Protein AF-A0A2K9D9C8-F1 (afdb_monomer_lite)

InterPro domains:
  IPR008807 ROS/MUCR transcriptional regulator [PF05443] (197-251)
  IPR024412 Lsr2 dimerization domain [PF11774] (136-174)
  IPR041920 ROS/MUCR transcriptional regulator superfamily [G3DSA:1.10.10.1550] (193-244)
  IPR042261 Lsr2-like, dimerization domain [G3DSA:3.30.60.230] (128-175)

pLDDT: mean 78.56, std 18.22, range [33.31, 98.31]

Foldseek 3Di:
DDDPPDLVVLVVVLCVVCVVVVHHQDPPVCNVVVLVCLVVVVDDDDPVNSVSSVVSVVPDQDPVNVVVVVPDDPPDDDPVRVVVVVVVVLVVVCVVPVDHDDPPDPVVVVVVVVPVVDDPPVVVVVQVPDAPPAQPDWDWDDDPRDIDIHGHHPVVVVVVCVVCVVVVVVDDPPDPPPDPPPPCPPDPPPQPPLACQDPVQWHAQPVPRDTHQACQVVCCPPVVDGPVVSCVVVVHPPSRHRGGPVVVVVVVVVVVVVCVVPVCVCVVVPDPPDPVVVVVVVVVVVVVVVVLCVDPVSCVVCVVVVVVVVVVVVVVVLVVLCVQQVVLPDRHPLRLLVVCVPDDLVVSCVRRVHDSVVSVVCVVCVVVPDDD

Sequence (372 aa):
MATPSTYAARLAELEAYIQGHGHRPPSKSSLGAWIANIRGGQIDCPQHVRDRVAAIVATVPTASDHRRARTIRPGKPTLADRRAALLADMTAYVAENGHRPPMDHPQWWAFYGQVHRNRAPEFVALWESAPPAGSTHTIHFGLRGREYEVAVSREEAERIRAFLRPYVRAARPADPDRKPSPERPDSTRIGDHASMSGADGLVECLYCGHRARLLTPHLKHRHGVTAAEYRAEHNLPASASMMADADRARSSSKRRQMITEDPSRLDHLRQWHSPEHLKQMNAAAVEKVRASHQDETAREHRRPGRAYAAARMMEQRQRALAATVQSHGYDHVVDAIDKTRHLSTREAARLTGLGATTIARYRVRGDVGGAV

Organism: NCBI:txid162426

Radius of gyration: 35.15 Å; chains: 1; bounding box: 91×85×74 Å

Structure (mmCIF, N/CA/C/O backbone):
data_AF-A0A2K9D9C8-F1
#
_entry.id   AF-A0A2K9D9C8-F1
#
loop_
_atom_site.group_PDB
_atom_site.id
_atom_site.type_symbol
_atom_site.label_atom_id
_atom_site.label_alt_id
_atom_site.label_comp_id
_atom_site.label_asym_id
_atom_site.label_entity_id
_atom_site.label_seq_id
_atom_site.pdbx_PDB_ins_code
_atom_site.Cartn_x
_atom_site.Cartn_y
_atom_site.Cartn_z
_atom_site.occupancy
_atom_site.B_iso_or_equiv
_atom_site.auth_seq_id
_atom_site.auth_comp_id
_atom_site.auth_asym_id
_atom_site.auth_atom_id
_atom_site.pdbx_PDB_model_num
ATOM 1 N N . MET A 1 1 ? 29.495 23.310 32.833 1.00 38.34 1 MET A N 1
ATOM 2 C CA . MET A 1 1 ? 28.025 23.134 32.859 1.00 38.34 1 MET A CA 1
ATOM 3 C C . MET A 1 1 ? 27.412 24.525 32.877 1.00 38.34 1 MET A C 1
ATOM 5 O O . MET A 1 1 ? 27.692 25.258 33.811 1.00 38.34 1 MET A O 1
ATOM 9 N N . ALA A 1 2 ? 26.694 24.938 31.828 1.00 33.31 2 ALA A N 1
ATOM 10 C CA . ALA A 1 2 ? 26.017 26.237 31.821 1.00 33.31 2 ALA A CA 1
ATOM 11 C C . ALA A 1 2 ? 24.797 26.158 32.751 1.00 33.31 2 ALA A C 1
ATOM 13 O O . ALA A 1 2 ? 23.988 25.238 32.619 1.00 33.31 2 ALA A O 1
ATOM 14 N N . THR A 1 3 ? 24.704 27.062 33.723 1.00 36.28 3 THR A N 1
ATOM 15 C CA . THR A 1 3 ? 23.582 27.116 34.666 1.00 36.28 3 THR A CA 1
ATOM 16 C C . THR A 1 3 ? 22.272 27.449 33.932 1.00 36.28 3 THR A C 1
ATOM 18 O O . THR A 1 3 ? 22.308 28.137 32.910 1.00 36.28 3 THR A O 1
ATOM 21 N N . PRO A 1 4 ? 21.095 27.024 34.435 1.00 44.59 4 PRO A N 1
ATOM 22 C CA . PRO A 1 4 ? 19.782 27.303 33.830 1.00 44.59 4 PRO A CA 1
ATOM 23 C C . PRO A 1 4 ? 19.346 28.787 33.836 1.00 44.59 4 PRO A C 1
ATOM 25 O O . PRO A 1 4 ? 18.155 29.076 33.786 1.00 44.59 4 PRO A O 1
ATOM 28 N N . SER A 1 5 ? 20.274 29.746 33.904 1.00 62.81 5 SER A N 1
ATOM 29 C CA . SER A 1 5 ? 19.992 31.135 34.286 1.00 62.81 5 SER A CA 1
ATOM 30 C C . SER A 1 5 ? 20.310 32.197 33.224 1.00 62.81 5 SER A C 1
ATOM 32 O O . SER A 1 5 ? 20.072 33.373 33.479 1.00 62.81 5 SER A O 1
ATOM 34 N N . THR A 1 6 ? 20.812 31.857 32.032 1.00 69.00 6 THR A N 1
ATOM 35 C CA . THR A 1 6 ? 21.096 32.880 31.001 1.00 69.00 6 THR A CA 1
ATOM 36 C C . THR A 1 6 ? 19.892 33.171 30.108 1.00 69.00 6 THR A C 1
ATOM 38 O O . THR A 1 6 ? 19.594 34.331 29.845 1.00 69.00 6 THR A O 1
ATOM 41 N N . TYR A 1 7 ? 19.145 32.146 29.692 1.00 69.06 7 TYR A N 1
ATOM 42 C CA . TYR A 1 7 ? 17.999 32.331 28.796 1.00 69.06 7 TYR A CA 1
ATOM 43 C C . TYR A 1 7 ? 16.846 33.084 29.469 1.00 69.06 7 TYR A C 1
ATOM 45 O O . TYR A 1 7 ? 16.365 34.068 28.922 1.00 69.06 7 TYR A O 1
ATOM 53 N N . ALA A 1 8 ? 16.442 32.668 30.675 1.00 71.00 8 ALA A N 1
ATOM 54 C CA . ALA A 1 8 ? 15.352 33.312 31.409 1.00 71.00 8 ALA A CA 1
ATOM 55 C C . ALA A 1 8 ? 15.674 34.772 31.777 1.00 71.00 8 ALA A C 1
ATOM 57 O O . ALA A 1 8 ? 14.804 35.630 31.665 1.00 71.00 8 ALA A O 1
ATOM 58 N N . ALA A 1 9 ? 16.929 35.065 32.142 1.00 76.00 9 ALA A N 1
ATOM 59 C CA . ALA A 1 9 ? 17.379 36.425 32.438 1.00 76.00 9 ALA A CA 1
ATOM 60 C C . ALA A 1 9 ? 17.363 37.323 31.190 1.00 76.00 9 ALA A C 1
ATOM 62 O O . ALA A 1 9 ? 16.868 38.445 31.249 1.00 76.00 9 ALA A O 1
ATOM 63 N N . ARG A 1 10 ? 17.824 36.817 30.036 1.00 75.75 10 ARG A N 1
ATOM 64 C CA . ARG A 1 10 ? 17.758 37.553 28.760 1.00 75.75 10 ARG A CA 1
ATOM 65 C C . ARG A 1 10 ? 16.327 37.734 28.259 1.00 75.75 10 ARG A C 1
ATOM 67 O O . ARG A 1 10 ? 16.022 38.757 27.654 1.00 75.75 10 ARG A O 1
ATOM 74 N N . LEU A 1 11 ? 15.446 36.773 28.540 1.00 74.56 11 LEU A N 1
ATOM 75 C CA . LEU A 1 11 ? 14.018 36.892 28.256 1.00 74.56 11 LEU A CA 1
ATOM 76 C C . LEU A 1 11 ? 13.374 38.012 29.083 1.00 74.56 11 LEU A C 1
ATOM 78 O O . LEU A 1 11 ? 12.645 38.828 28.533 1.00 74.56 11 LEU A O 1
ATOM 82 N N . ALA A 1 12 ? 13.684 38.070 30.381 1.00 78.19 12 ALA A N 1
ATOM 83 C CA . ALA A 1 12 ? 13.192 39.111 31.281 1.00 78.19 12 ALA A CA 1
ATOM 84 C C . ALA A 1 12 ? 13.728 40.505 30.903 1.00 78.19 12 ALA A C 1
ATOM 86 O O . ALA A 1 12 ? 12.981 41.478 30.936 1.00 78.19 12 ALA A O 1
ATOM 87 N N . GLU A 1 13 ? 14.993 40.598 30.479 1.00 80.50 13 GLU A N 1
ATOM 88 C CA . GLU A 1 13 ? 15.587 41.837 29.955 1.00 80.50 13 GLU A CA 1
ATOM 89 C C . GLU A 1 13 ? 14.855 42.328 28.693 1.00 80.50 13 GLU A C 1
ATOM 91 O O . GLU A 1 13 ? 14.566 43.517 28.563 1.00 80.50 13 GLU A O 1
ATOM 96 N N . LEU A 1 14 ? 14.504 41.413 27.781 1.00 78.50 14 LEU A N 1
ATOM 97 C CA . LEU A 1 14 ? 13.741 41.737 26.575 1.00 78.50 14 LEU A CA 1
ATOM 98 C C . LEU A 1 14 ? 12.306 42.171 26.904 1.00 78.50 14 LEU A C 1
ATOM 100 O O . LEU A 1 14 ? 11.833 43.161 26.350 1.00 78.50 14 LEU A O 1
ATOM 104 N N . GLU A 1 15 ? 11.623 41.464 27.808 1.00 80.00 15 GLU A N 1
ATOM 105 C CA . GLU A 1 15 ? 10.278 41.833 28.271 1.00 80.00 15 GLU A CA 1
ATOM 106 C C . GLU A 1 15 ? 10.267 43.244 28.884 1.00 80.00 15 GLU A C 1
ATOM 108 O O . GLU A 1 15 ? 9.416 44.056 28.518 1.00 80.00 15 GLU A O 1
ATOM 113 N N . ALA A 1 16 ? 11.245 43.570 29.738 1.00 82.06 16 ALA A N 1
ATOM 114 C CA . ALA A 1 16 ? 11.387 44.896 30.341 1.00 82.06 16 ALA A CA 1
ATOM 115 C C . ALA A 1 16 ? 11.687 45.987 29.297 1.00 82.06 16 ALA A C 1
ATOM 117 O O . ALA A 1 16 ? 11.105 47.072 29.345 1.00 82.06 16 ALA A O 1
ATOM 118 N N . TYR A 1 17 ? 12.546 45.694 28.315 1.00 80.50 17 TYR A N 1
ATOM 119 C CA . TYR A 1 17 ? 12.860 46.618 27.224 1.00 80.50 17 TYR A CA 1
ATOM 120 C C . TYR A 1 17 ? 11.622 46.952 26.378 1.00 80.50 17 TYR A C 1
ATOM 122 O O . TYR A 1 17 ? 11.367 48.120 26.091 1.00 80.50 17 TYR A O 1
ATOM 130 N N . ILE A 1 18 ? 10.821 45.942 26.024 1.00 77.94 18 ILE A N 1
ATOM 131 C CA . ILE A 1 18 ? 9.589 46.099 25.234 1.00 77.94 18 ILE A CA 1
ATOM 132 C C . ILE A 1 18 ? 8.554 46.933 25.999 1.00 77.94 18 ILE A C 1
ATOM 134 O O . ILE A 1 18 ? 7.964 47.852 25.429 1.00 77.94 18 ILE A O 1
ATOM 138 N N . GLN A 1 19 ? 8.375 46.654 27.295 1.00 81.50 19 GLN A N 1
ATOM 139 C CA . GLN A 1 19 ? 7.463 47.410 28.158 1.00 81.50 19 GLN A CA 1
ATOM 140 C C . GLN A 1 19 ? 7.885 48.880 28.292 1.00 81.50 19 GLN A C 1
ATOM 142 O O . GLN A 1 19 ? 7.033 49.763 28.220 1.00 81.50 19 GLN A O 1
ATOM 147 N N . GLY A 1 20 ? 9.190 49.155 28.412 1.00 80.88 20 GLY A N 1
ATOM 148 C CA . GLY A 1 20 ? 9.729 50.517 28.500 1.00 80.88 20 GLY A CA 1
ATOM 149 C C . GLY A 1 20 ? 9.523 51.373 27.243 1.00 80.88 20 GLY A C 1
ATOM 150 O O . GLY A 1 20 ? 9.551 52.595 27.337 1.00 80.88 20 GLY A O 1
ATOM 151 N N . HIS A 1 21 ? 9.266 50.753 26.086 1.00 82.50 21 HIS A N 1
ATOM 152 C CA . HIS A 1 21 ? 9.023 51.442 24.810 1.00 82.50 21 HIS A CA 1
ATOM 153 C C . HIS A 1 21 ? 7.532 51.449 24.414 1.00 82.50 21 HIS A C 1
ATOM 155 O O . HIS A 1 21 ? 7.198 51.646 23.249 1.00 82.50 21 HIS A O 1
ATOM 161 N N . GLY A 1 22 ? 6.619 51.225 25.370 1.00 80.88 22 GLY A N 1
ATOM 162 C CA . GLY A 1 22 ? 5.171 51.353 25.158 1.00 80.88 22 GLY A CA 1
ATOM 163 C C . GLY A 1 22 ? 4.515 50.187 24.410 1.00 80.88 22 GLY A C 1
ATOM 164 O O . GLY A 1 22 ? 3.342 50.266 24.047 1.00 80.88 22 GLY A O 1
ATOM 165 N N . HIS A 1 23 ? 5.233 49.084 24.195 1.00 77.31 23 HIS A N 1
ATOM 166 C CA . HIS A 1 23 ? 4.683 47.890 23.564 1.00 77.31 23 HIS A CA 1
ATOM 167 C C . HIS A 1 23 ? 4.202 46.895 24.627 1.00 77.31 23 HIS A C 1
ATOM 169 O O . HIS A 1 23 ? 4.901 46.598 25.595 1.00 77.31 23 HIS A O 1
ATOM 175 N N . ARG A 1 24 ? 3.001 46.335 24.447 1.00 72.06 24 ARG A N 1
ATOM 176 C CA . ARG A 1 24 ? 2.483 45.286 25.336 1.00 72.06 24 ARG A CA 1
ATOM 177 C C . ARG A 1 24 ? 3.116 43.949 24.937 1.00 72.06 24 ARG A C 1
ATOM 179 O O . ARG A 1 24 ? 2.818 43.471 23.839 1.00 72.06 24 ARG A O 1
ATOM 186 N N . PRO A 1 25 ? 3.973 43.328 25.770 1.00 63.97 25 PRO A N 1
ATOM 187 C CA . PRO A 1 25 ? 4.534 42.037 25.418 1.00 63.97 25 PRO A CA 1
ATOM 188 C C . PRO A 1 25 ? 3.410 40.992 25.362 1.00 63.97 25 PRO A C 1
ATOM 190 O O . PRO A 1 25 ? 2.457 41.049 26.150 1.00 63.97 25 PRO A O 1
ATOM 193 N N . PRO A 1 26 ? 3.493 40.031 24.434 1.00 69.12 26 PRO A N 1
ATOM 194 C CA . PRO A 1 26 ? 2.575 38.906 24.407 1.00 69.12 26 PRO A CA 1
ATOM 195 C C . PRO A 1 26 ? 2.821 38.020 25.640 1.00 69.12 26 PRO A C 1
ATOM 197 O O . PRO A 1 26 ? 3.876 38.084 26.270 1.00 69.12 26 PRO A O 1
ATOM 200 N N . SER A 1 27 ? 1.856 37.172 26.001 1.00 74.06 27 SER A N 1
ATOM 201 C CA . SER A 1 27 ? 2.015 36.246 27.133 1.00 74.06 27 SER A CA 1
ATOM 202 C C . SER A 1 27 ? 3.290 35.387 27.006 1.00 74.06 27 SER A C 1
ATOM 204 O O . SER A 1 27 ? 3.760 35.125 25.894 1.00 74.06 27 SER A O 1
ATOM 206 N N . LYS A 1 28 ? 3.845 34.896 28.124 1.00 63.91 28 LYS A N 1
ATOM 207 C CA . LYS A 1 28 ? 5.095 34.101 28.134 1.00 63.91 28 LYS A CA 1
ATOM 208 C C . LYS A 1 28 ? 5.065 32.884 27.196 1.00 63.91 28 LYS A C 1
ATOM 210 O O . LYS A 1 28 ? 6.085 32.539 26.607 1.00 63.91 28 LYS A O 1
ATOM 215 N N . SER A 1 29 ? 3.899 32.263 26.995 1.00 52.00 29 SER A N 1
ATOM 216 C CA . SER A 1 29 ? 3.699 31.138 26.063 1.00 52.00 29 SER A CA 1
ATOM 217 C C . SER A 1 29 ? 3.738 31.536 24.579 1.00 52.00 29 SER A C 1
ATOM 219 O O . SER A 1 29 ? 3.847 30.671 23.714 1.00 52.00 29 SER A O 1
ATOM 221 N N . SER A 1 30 ? 3.695 32.832 24.273 1.00 71.50 30 SER A N 1
ATOM 222 C CA . SER A 1 30 ? 3.647 33.396 22.916 1.00 71.50 30 SER A CA 1
ATOM 223 C C . SER A 1 30 ? 4.899 34.183 22.511 1.00 71.50 30 SER A C 1
ATOM 225 O O . SER A 1 30 ? 5.012 34.588 21.355 1.00 71.50 30 SER A O 1
ATOM 227 N N . LEU A 1 31 ? 5.876 34.361 23.407 1.00 73.62 31 LEU A N 1
ATOM 228 C CA . LEU A 1 31 ? 7.072 35.160 23.119 1.00 73.62 31 LEU A CA 1
ATOM 229 C C . LEU A 1 31 ? 7.938 34.559 21.996 1.00 73.62 31 LEU A C 1
ATOM 231 O O . LEU A 1 31 ? 8.449 35.288 21.151 1.00 73.62 31 LEU A O 1
ATOM 235 N N . GLY A 1 32 ? 8.048 33.228 21.924 1.00 76.88 32 GLY A N 1
ATOM 236 C CA . GLY A 1 32 ? 8.773 32.557 20.837 1.00 76.88 32 GLY A CA 1
ATOM 237 C C . GLY A 1 32 ? 8.138 32.786 19.459 1.00 76.88 32 GLY A C 1
ATOM 238 O O . GLY A 1 32 ? 8.850 33.020 18.484 1.00 76.88 32 GLY A O 1
ATOM 239 N N . ALA A 1 33 ? 6.804 32.783 19.386 1.00 75.81 33 ALA A N 1
ATOM 240 C CA . ALA A 1 33 ? 6.068 33.090 18.159 1.00 75.81 33 ALA A CA 1
ATOM 241 C C . ALA A 1 33 ? 6.216 34.569 17.775 1.00 75.81 33 ALA A C 1
ATOM 243 O O . ALA A 1 33 ? 6.405 34.896 16.611 1.00 75.81 33 ALA A O 1
ATOM 244 N N . TRP A 1 34 ? 6.217 35.464 18.759 1.00 80.81 34 TRP A N 1
ATOM 245 C CA . TRP A 1 34 ? 6.405 36.894 18.534 1.00 80.81 34 TRP A CA 1
ATOM 246 C C . TRP A 1 34 ? 7.804 37.236 18.008 1.00 80.81 34 TRP A C 1
ATOM 248 O O . TRP A 1 34 ? 7.927 37.970 17.031 1.00 80.81 34 TRP A O 1
ATOM 258 N N . ILE A 1 35 ? 8.854 36.624 18.568 1.00 81.69 35 ILE A N 1
ATOM 259 C CA . ILE A 1 35 ? 10.228 36.738 18.047 1.00 81.69 35 ILE A CA 1
ATOM 260 C C . ILE A 1 35 ? 10.307 36.215 16.603 1.00 81.69 35 ILE A C 1
ATOM 262 O O . ILE A 1 35 ? 10.958 36.833 15.759 1.00 81.69 35 ILE A O 1
ATOM 266 N N . ALA A 1 36 ? 9.636 35.099 16.296 1.00 80.06 36 ALA A N 1
ATOM 267 C CA . ALA A 1 36 ? 9.586 34.558 14.939 1.00 80.06 36 ALA A CA 1
ATOM 268 C C . ALA A 1 36 ? 8.883 35.517 13.961 1.00 80.06 36 ALA A C 1
ATOM 270 O O . ALA A 1 36 ? 9.390 35.744 12.863 1.00 80.06 36 ALA A O 1
ATOM 271 N N . ASN A 1 37 ? 7.784 36.139 14.386 1.00 80.25 37 ASN A N 1
ATOM 272 C CA . ASN A 1 37 ? 7.026 37.086 13.572 1.00 80.25 37 ASN A CA 1
ATOM 273 C C . ASN A 1 37 ? 7.805 38.390 13.319 1.00 80.25 37 ASN A C 1
ATOM 275 O O . ASN A 1 37 ? 7.773 38.900 12.202 1.00 80.25 37 ASN A O 1
ATOM 279 N N . ILE A 1 38 ? 8.571 38.897 14.296 1.00 80.19 38 ILE A N 1
ATOM 280 C CA . ILE A 1 38 ? 9.478 40.044 14.086 1.00 80.19 38 ILE A CA 1
ATOM 281 C C . ILE A 1 38 ? 10.564 39.698 13.063 1.00 80.19 38 ILE A C 1
ATOM 283 O O . ILE A 1 38 ? 10.819 40.476 12.146 1.00 80.19 38 ILE A O 1
ATOM 287 N N . ARG A 1 39 ? 11.178 38.511 13.161 1.00 80.44 39 ARG A N 1
ATOM 288 C CA . ARG A 1 39 ? 12.188 38.059 12.184 1.00 80.44 39 ARG A CA 1
ATOM 289 C C . ARG A 1 39 ? 11.614 37.867 10.783 1.00 80.44 39 ARG A C 1
ATOM 291 O O . ARG A 1 39 ? 12.328 38.072 9.809 1.00 80.44 39 ARG A O 1
ATOM 298 N N . GLY A 1 40 ? 10.351 37.460 10.694 1.00 81.88 40 GLY A N 1
ATOM 299 C CA . GLY A 1 40 ? 9.625 37.311 9.437 1.00 81.88 40 GLY A CA 1
ATOM 300 C C . GLY A 1 40 ? 9.097 38.624 8.856 1.00 81.88 40 GLY A C 1
ATOM 301 O O . GLY A 1 40 ? 8.439 38.577 7.822 1.00 81.88 40 GLY A O 1
ATOM 302 N N . GLY A 1 41 ? 9.324 39.770 9.514 1.00 86.25 41 GLY A N 1
ATOM 303 C CA . GLY A 1 41 ? 8.768 41.061 9.097 1.00 86.25 41 GLY A CA 1
ATOM 304 C C . GLY A 1 41 ? 7.240 41.142 9.203 1.00 86.25 41 GLY A C 1
ATOM 305 O O . GLY A 1 41 ? 6.628 42.007 8.592 1.00 86.25 41 GLY A O 1
ATOM 306 N N . GLN A 1 42 ? 6.614 40.234 9.956 1.00 84.62 42 GLN A N 1
ATOM 307 C CA . GLN A 1 42 ? 5.158 40.142 10.110 1.00 84.62 42 GLN A CA 1
ATOM 308 C C . GLN A 1 42 ? 4.614 41.074 11.199 1.00 84.62 42 GLN A C 1
ATOM 310 O O . GLN A 1 42 ? 3.403 41.244 11.315 1.00 84.62 42 GLN A O 1
ATOM 315 N N . ILE A 1 43 ? 5.495 41.647 12.021 1.00 82.56 43 ILE A N 1
ATOM 316 C CA . ILE A 1 43 ? 5.163 42.665 13.017 1.00 82.56 43 ILE A CA 1
ATOM 317 C C . ILE A 1 43 ? 5.973 43.901 12.668 1.00 82.56 43 ILE A C 1
ATOM 319 O O . ILE A 1 43 ? 7.205 43.843 12.647 1.00 82.56 43 ILE A O 1
ATOM 323 N N . ASP A 1 44 ? 5.277 45.003 12.411 1.00 84.00 44 ASP A N 1
ATOM 324 C CA . ASP A 1 44 ? 5.934 46.285 12.229 1.00 84.00 44 ASP A CA 1
ATOM 325 C C . ASP A 1 44 ? 6.414 46.803 13.588 1.00 84.00 44 ASP A C 1
ATOM 327 O O . ASP A 1 44 ? 5.634 46.989 14.526 1.00 84.00 44 ASP A O 1
ATOM 331 N N . CYS A 1 45 ? 7.726 46.954 13.724 1.00 83.00 45 CYS A N 1
ATOM 332 C CA . CYS A 1 45 ? 8.355 47.497 14.917 1.00 83.00 45 CYS A CA 1
ATOM 333 C C . CYS A 1 45 ? 9.579 48.347 14.546 1.00 83.00 45 CYS A C 1
ATOM 335 O O . CYS A 1 45 ? 10.195 48.110 13.493 1.00 83.00 45 CYS A O 1
ATOM 337 N N . PRO A 1 46 ? 9.956 49.321 15.399 1.00 88.88 46 PRO A N 1
ATOM 338 C CA . PRO A 1 46 ? 11.127 50.161 15.171 1.00 88.88 46 PRO A CA 1
ATOM 339 C C . PRO A 1 46 ? 12.409 49.346 14.968 1.00 88.88 46 PRO A C 1
ATOM 341 O O . PRO A 1 46 ? 12.605 48.306 15.600 1.00 88.88 46 PRO A O 1
ATOM 344 N N . GLN A 1 47 ? 13.318 49.843 14.123 1.00 84.19 47 GLN A N 1
ATOM 345 C CA . GLN A 1 47 ? 14.553 49.135 13.763 1.00 84.19 47 GLN A CA 1
ATOM 346 C C . GLN A 1 47 ? 15.393 48.741 14.992 1.00 84.19 47 GLN A C 1
ATOM 348 O O . GLN A 1 47 ? 15.855 47.607 15.077 1.00 84.19 47 GLN A O 1
ATOM 353 N N . HIS A 1 48 ? 15.478 49.608 16.006 1.00 83.56 48 HIS A N 1
ATOM 354 C CA . HIS A 1 48 ? 16.223 49.320 17.236 1.00 83.56 48 HIS A CA 1
ATOM 355 C C . HIS A 1 48 ? 15.671 48.111 18.020 1.00 83.56 48 HIS A C 1
ATOM 357 O O . HIS A 1 48 ? 16.438 47.379 18.648 1.00 83.56 48 HIS A O 1
ATOM 363 N N . VAL A 1 49 ? 14.356 47.848 17.954 1.00 79.50 49 VAL A N 1
ATOM 364 C CA . VAL A 1 49 ? 13.736 46.657 18.560 1.00 79.50 49 VAL A CA 1
ATOM 365 C C . VAL A 1 49 ? 14.150 45.405 17.788 1.00 79.50 49 VAL A C 1
ATOM 367 O O . VAL A 1 49 ? 14.497 44.395 18.404 1.00 79.50 49 VAL A O 1
ATOM 370 N N . ARG A 1 50 ? 14.176 45.468 16.449 1.00 81.50 50 ARG A N 1
ATOM 371 C CA . ARG A 1 50 ? 14.636 44.355 15.597 1.00 81.50 50 ARG A CA 1
ATOM 372 C C . ARG A 1 50 ? 16.098 44.023 15.871 1.00 81.50 50 ARG A C 1
ATOM 374 O O . ARG A 1 50 ? 16.422 42.852 16.069 1.00 81.50 50 ARG A O 1
ATOM 381 N N . ASP A 1 51 ? 16.946 45.043 15.957 1.00 83.56 51 ASP A N 1
ATOM 382 C CA . ASP A 1 51 ? 18.378 44.892 16.214 1.00 83.56 51 ASP A CA 1
ATOM 383 C C . ASP A 1 51 ? 18.629 44.275 17.598 1.00 83.56 51 ASP A C 1
ATOM 385 O O . ASP A 1 51 ? 19.434 43.349 17.740 1.00 83.56 51 ASP A O 1
ATOM 389 N N . ARG A 1 52 ? 17.878 44.706 18.623 1.00 81.44 52 ARG A N 1
ATOM 390 C CA . ARG A 1 52 ? 17.985 44.146 19.979 1.00 81.44 52 ARG A CA 1
ATOM 391 C C . ARG A 1 52 ? 17.507 42.693 20.051 1.00 81.44 52 ARG A C 1
ATOM 393 O O . ARG A 1 52 ? 18.171 41.870 20.683 1.00 81.44 52 ARG A O 1
ATOM 400 N N . VAL A 1 53 ? 16.400 42.353 19.383 1.00 83.75 53 VAL A N 1
ATOM 401 C CA . VAL A 1 53 ? 15.905 40.966 19.282 1.00 83.75 53 VAL A CA 1
ATOM 402 C C . VAL A 1 53 ? 16.920 40.084 18.550 1.00 83.75 53 VAL A C 1
ATOM 404 O O . VAL A 1 53 ? 17.210 38.979 19.011 1.00 83.75 53 VAL A O 1
ATOM 407 N N . ALA A 1 54 ? 17.507 40.570 17.454 1.00 82.81 54 ALA A N 1
ATOM 408 C CA . ALA A 1 54 ? 18.536 39.853 16.706 1.00 82.81 54 ALA A CA 1
ATOM 409 C C . ALA A 1 54 ? 19.790 39.591 17.558 1.00 82.81 54 ALA A C 1
ATOM 411 O O . ALA A 1 54 ? 20.277 38.459 17.588 1.00 82.81 54 ALA A O 1
ATOM 412 N N . ALA A 1 55 ? 20.259 40.594 18.308 1.00 82.81 55 ALA A N 1
ATOM 413 C CA . ALA A 1 55 ? 21.402 40.462 19.208 1.00 82.81 55 ALA A CA 1
ATOM 414 C C . ALA A 1 55 ? 21.158 39.422 20.316 1.00 82.81 55 ALA A C 1
ATOM 416 O O . ALA A 1 55 ? 22.024 38.594 20.588 1.00 82.81 55 ALA A O 1
ATOM 417 N N . ILE A 1 56 ? 19.965 39.403 20.921 1.00 78.25 56 ILE A N 1
ATOM 418 C CA . ILE A 1 56 ? 19.622 38.419 21.959 1.00 78.25 56 ILE A CA 1
ATOM 419 C C . ILE A 1 56 ? 19.547 37.012 21.364 1.00 78.25 56 ILE A C 1
ATOM 421 O O . ILE A 1 56 ? 20.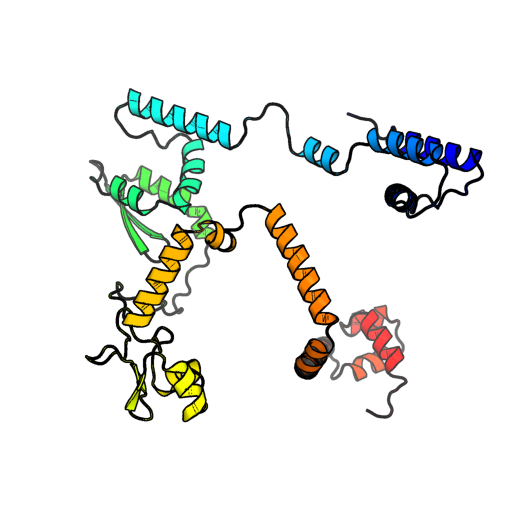168 36.094 21.897 1.00 78.25 56 ILE A O 1
ATOM 425 N N . VAL A 1 57 ? 18.864 36.836 20.229 1.00 80.81 57 VAL A N 1
ATOM 426 C CA . VAL A 1 57 ? 18.744 35.533 19.554 1.00 80.81 57 VAL A CA 1
ATOM 427 C C . VAL A 1 57 ? 20.108 34.976 19.138 1.00 80.81 57 VAL A C 1
ATOM 429 O O . VAL A 1 57 ? 20.323 33.775 19.271 1.00 80.81 57 VAL A O 1
ATOM 432 N N . ALA A 1 58 ? 21.047 35.824 18.706 1.00 79.81 58 ALA A N 1
ATOM 433 C CA . ALA A 1 58 ? 22.408 35.411 18.354 1.00 79.81 58 ALA A CA 1
ATOM 434 C C . ALA A 1 58 ? 23.198 34.835 19.546 1.00 79.81 58 ALA A C 1
ATOM 436 O O . ALA A 1 58 ? 24.120 34.047 19.352 1.00 79.81 58 ALA A O 1
ATOM 437 N N . THR A 1 59 ? 22.826 35.197 20.777 1.00 77.06 59 THR A N 1
ATOM 438 C CA . THR A 1 59 ? 23.478 34.707 22.005 1.00 77.06 59 THR A CA 1
ATOM 439 C C . THR A 1 59 ? 22.805 33.478 22.620 1.00 77.06 59 THR A C 1
ATOM 441 O O . THR A 1 59 ? 23.359 32.879 23.543 1.00 77.06 59 THR A O 1
ATOM 444 N N . VAL A 1 60 ? 21.626 33.076 22.129 1.00 75.38 60 VAL A N 1
ATOM 445 C CA . VAL A 1 60 ? 20.907 31.897 22.625 1.00 75.38 60 VAL A CA 1
ATOM 446 C C . VAL A 1 60 ? 21.315 30.670 21.801 1.00 75.38 60 VAL A C 1
ATOM 448 O O . VAL A 1 60 ? 21.042 30.635 20.600 1.00 75.38 60 VAL A O 1
ATOM 451 N N . PRO A 1 61 ? 21.914 29.629 22.415 1.00 66.44 61 PRO A N 1
ATOM 452 C CA . PRO A 1 61 ? 22.250 28.400 21.705 1.00 66.44 61 PRO A CA 1
ATOM 453 C C . PRO A 1 61 ? 20.993 27.776 21.097 1.00 66.44 61 PRO A C 1
ATOM 455 O O . PRO A 1 61 ? 19.966 27.621 21.763 1.00 66.44 61 PRO A O 1
ATOM 458 N N . THR A 1 62 ? 21.056 27.391 19.826 1.00 72.69 62 THR A N 1
ATOM 459 C CA . THR A 1 62 ? 19.904 26.791 19.154 1.00 72.69 62 THR A CA 1
ATOM 460 C C . THR A 1 62 ? 19.617 25.390 19.703 1.00 72.69 62 THR A C 1
ATOM 462 O O . THR A 1 62 ? 20.479 24.700 20.258 1.00 72.69 62 THR A O 1
ATOM 465 N N . ALA A 1 63 ? 18.399 24.889 19.480 1.00 55.16 63 ALA A N 1
ATOM 466 C CA . ALA A 1 63 ? 18.063 23.493 19.776 1.00 55.16 63 ALA A CA 1
ATOM 467 C C . ALA A 1 63 ? 18.950 22.482 19.009 1.00 55.16 63 ALA A C 1
ATOM 469 O O . ALA A 1 63 ? 19.043 21.318 19.411 1.00 55.16 63 ALA A O 1
ATOM 470 N N . SER A 1 64 ? 19.597 22.918 17.919 1.00 52.25 64 SER A N 1
ATOM 471 C CA . SER A 1 64 ? 20.607 22.155 17.179 1.00 52.25 64 SER A CA 1
ATOM 472 C C . SER A 1 64 ? 21.970 22.176 17.872 1.00 52.25 64 SER A C 1
ATOM 474 O O . SER A 1 64 ? 22.615 21.132 17.926 1.00 52.25 64 SER A O 1
ATOM 476 N N . ASP A 1 65 ? 22.371 23.293 18.484 1.00 57.28 65 ASP A N 1
ATOM 477 C CA . ASP A 1 65 ? 23.625 23.408 19.246 1.00 57.28 65 ASP A CA 1
ATOM 478 C C . ASP A 1 65 ? 23.584 22.553 20.513 1.00 57.28 65 ASP A C 1
ATOM 480 O O . ASP A 1 65 ? 24.510 21.790 20.792 1.00 57.28 65 ASP A O 1
ATOM 484 N N . HIS A 1 66 ? 22.450 22.559 21.220 1.00 53.31 66 HIS A N 1
ATOM 485 C CA . HIS A 1 66 ? 22.228 21.661 22.355 1.00 53.31 66 HIS A CA 1
ATOM 486 C C . HIS A 1 66 ? 22.194 20.179 21.954 1.00 53.31 66 HIS A C 1
ATOM 488 O O . HIS A 1 66 ? 22.583 19.321 22.750 1.00 53.31 66 HIS A O 1
ATOM 494 N N . ARG A 1 67 ? 21.757 19.854 20.729 1.00 51.22 67 ARG A N 1
ATOM 495 C CA . ARG A 1 67 ? 21.797 18.481 20.202 1.00 51.22 67 ARG A CA 1
ATOM 496 C C . ARG A 1 67 ? 23.212 18.070 19.798 1.00 51.22 67 ARG A C 1
ATOM 498 O O . ARG A 1 67 ? 23.649 17.007 20.228 1.00 51.22 67 ARG A O 1
ATOM 505 N N . ARG A 1 68 ? 23.951 18.926 19.081 1.00 49.31 68 ARG A N 1
ATOM 506 C CA . ARG A 1 68 ? 25.366 18.714 18.719 1.00 49.31 68 ARG A CA 1
ATOM 507 C C . ARG A 1 68 ? 26.247 18.516 19.950 1.00 49.31 68 ARG A C 1
ATOM 509 O O . ARG A 1 68 ? 27.029 17.567 19.976 1.00 49.31 68 ARG A O 1
ATOM 516 N N . ALA A 1 6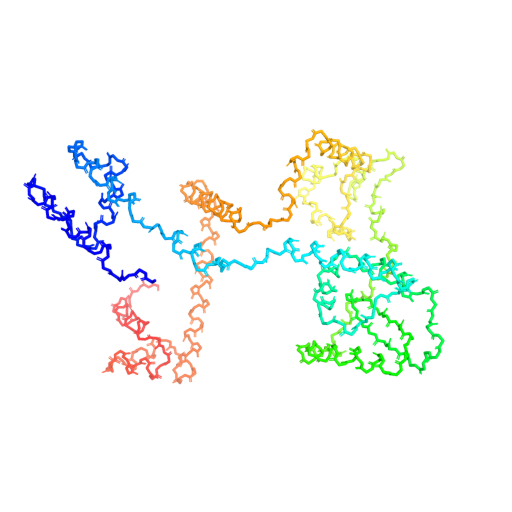9 ? 26.051 19.335 20.984 1.00 53.72 69 ALA A N 1
ATOM 517 C CA . ALA A 1 69 ? 26.763 19.233 22.257 1.00 53.72 69 ALA A CA 1
ATOM 518 C C . ALA A 1 69 ? 26.466 17.930 23.027 1.00 53.72 69 ALA A C 1
ATOM 520 O O . ALA A 1 69 ? 27.287 17.496 23.828 1.00 53.72 69 ALA A O 1
ATOM 521 N N . ARG A 1 70 ? 25.318 17.274 22.784 1.00 52.75 70 ARG A N 1
ATOM 522 C CA . ARG A 1 70 ? 24.995 15.958 23.370 1.00 52.75 70 ARG A CA 1
ATOM 523 C C . ARG A 1 70 ? 25.556 14.781 22.570 1.00 52.75 70 ARG A C 1
ATOM 525 O O . ARG A 1 70 ? 25.789 13.725 23.151 1.00 52.75 70 ARG A O 1
ATOM 532 N N . THR A 1 71 ? 25.759 14.933 21.262 1.00 50.62 71 THR A N 1
ATOM 533 C CA . THR A 1 71 ? 26.202 13.840 20.376 1.00 50.62 71 THR A CA 1
ATOM 534 C C . THR A 1 71 ? 27.713 13.746 20.185 1.00 50.62 71 THR A C 1
ATOM 536 O O . THR A 1 71 ? 28.209 12.662 19.887 1.00 50.62 71 THR A O 1
ATOM 539 N N . ILE A 1 72 ? 28.463 14.835 20.365 1.00 44.72 72 ILE A N 1
ATOM 540 C CA . ILE A 1 72 ? 29.916 14.840 20.162 1.00 44.72 72 ILE A CA 1
ATOM 541 C C . ILE A 1 72 ? 30.599 14.848 21.532 1.00 44.72 72 ILE A C 1
ATOM 543 O O . ILE A 1 72 ? 30.665 15.882 22.191 1.00 44.72 72 ILE A O 1
ATOM 547 N N . ARG A 1 73 ? 31.124 13.694 21.971 1.00 43.22 73 ARG A N 1
ATOM 548 C CA . ARG A 1 73 ? 32.154 13.681 23.023 1.00 43.22 73 ARG A CA 1
ATOM 549 C C . ARG A 1 73 ? 33.464 14.148 22.375 1.00 43.22 73 ARG A C 1
ATOM 551 O O . ARG A 1 73 ? 33.933 13.441 21.480 1.00 43.22 73 ARG A O 1
ATOM 558 N N . PRO A 1 74 ? 34.054 15.286 22.777 1.00 43.62 74 PRO A N 1
ATOM 559 C CA . PRO A 1 74 ? 35.368 15.673 22.277 1.00 43.62 74 PRO A CA 1
ATOM 560 C C . PRO A 1 74 ? 36.387 14.568 22.603 1.00 43.62 74 PRO A C 1
ATOM 562 O O . PRO A 1 74 ? 36.376 14.018 23.704 1.00 43.62 74 PRO A O 1
ATOM 565 N N . GLY A 1 75 ? 37.210 14.202 21.616 1.00 57.03 75 GLY A N 1
ATOM 566 C CA . GLY A 1 75 ? 38.299 13.229 21.770 1.00 57.03 75 GLY A CA 1
ATOM 567 C C . GLY A 1 75 ? 38.012 11.779 21.356 1.00 57.03 75 GLY A C 1
ATOM 568 O O . GLY A 1 75 ? 38.868 10.929 21.572 1.00 57.03 75 GLY A O 1
ATOM 569 N N . LYS A 1 76 ? 36.854 11.447 20.759 1.00 51.34 76 LYS A N 1
ATOM 570 C CA . LYS A 1 76 ? 36.646 10.100 20.189 1.00 51.34 76 LYS A CA 1
ATOM 571 C C . LYS A 1 76 ? 36.832 10.092 18.665 1.00 51.34 76 LYS A C 1
ATOM 573 O O . LYS A 1 76 ? 36.138 10.857 17.999 1.00 51.34 76 LYS A O 1
ATOM 578 N N . PRO A 1 77 ? 37.675 9.194 18.112 1.00 67.81 77 PRO A N 1
ATOM 579 C CA . PRO A 1 77 ? 37.865 9.072 16.668 1.00 67.81 77 PRO A CA 1
ATOM 580 C C . PRO A 1 77 ? 36.545 8.718 15.985 1.00 67.81 77 PRO A C 1
ATOM 582 O O . PRO A 1 77 ? 35.731 7.962 16.552 1.00 67.81 77 PRO A O 1
ATOM 585 N N . THR A 1 78 ? 36.333 9.275 14.791 1.00 75.81 78 THR A N 1
ATOM 586 C CA . THR A 1 78 ? 35.139 9.024 13.983 1.00 75.81 78 THR A CA 1
ATOM 587 C C . THR A 1 78 ? 35.098 7.564 13.524 1.00 75.81 78 THR A C 1
ATOM 589 O O . THR A 1 78 ? 36.071 6.817 13.639 1.00 75.81 78 THR A O 1
ATOM 592 N N . LEU A 1 79 ? 33.951 7.117 13.007 1.00 57.69 79 LEU A N 1
ATOM 593 C CA . LEU A 1 79 ? 33.831 5.765 12.452 1.00 57.69 79 LEU A CA 1
ATOM 594 C C . LEU A 1 79 ? 34.815 5.543 11.286 1.00 57.69 79 LEU A C 1
ATOM 596 O O . LEU A 1 79 ? 35.346 4.445 11.140 1.00 57.69 79 LEU A O 1
ATOM 600 N N . ALA A 1 80 ? 35.059 6.582 10.482 1.00 62.62 80 ALA A N 1
ATOM 601 C CA . ALA A 1 80 ? 36.014 6.538 9.381 1.00 62.62 80 ALA A CA 1
ATOM 602 C C . ALA A 1 80 ? 37.452 6.382 9.900 1.00 62.62 80 ALA A C 1
ATOM 604 O O . ALA A 1 80 ? 38.161 5.496 9.431 1.00 62.62 80 ALA A O 1
ATOM 605 N N . ASP A 1 81 ? 37.830 7.140 10.934 1.00 63.69 81 ASP A N 1
ATOM 606 C CA . ASP A 1 81 ? 39.170 7.070 11.540 1.00 63.69 81 ASP A CA 1
ATOM 607 C C . ASP A 1 81 ? 39.440 5.694 12.160 1.00 63.69 81 ASP A C 1
ATOM 609 O O . ASP A 1 81 ? 40.499 5.107 11.957 1.00 63.69 81 ASP A O 1
ATOM 613 N N . ARG A 1 82 ? 38.450 5.121 12.858 1.00 70.50 82 ARG A N 1
ATOM 614 C CA . ARG A 1 82 ? 38.564 3.767 13.431 1.00 70.50 82 ARG A CA 1
ATOM 615 C C . ARG A 1 82 ? 38.701 2.695 12.359 1.00 70.50 82 ARG A C 1
ATOM 617 O O . ARG A 1 82 ? 39.399 1.711 12.564 1.00 70.50 82 ARG A O 1
ATOM 624 N N . ARG A 1 83 ? 38.028 2.875 11.221 1.00 63.19 83 ARG A N 1
ATOM 625 C CA . ARG A 1 83 ? 38.098 1.942 10.094 1.00 63.19 83 ARG A CA 1
ATOM 626 C C . ARG A 1 83 ? 39.449 2.019 9.385 1.00 63.19 83 ARG A C 1
ATOM 628 O O . ARG A 1 83 ? 39.970 0.978 9.000 1.00 63.19 83 ARG A O 1
ATOM 635 N N . ALA A 1 84 ? 39.994 3.223 9.219 1.00 67.19 84 ALA A N 1
ATOM 636 C CA . ALA A 1 84 ? 41.310 3.434 8.628 1.00 67.19 84 ALA A CA 1
ATOM 637 C C . ALA A 1 84 ? 42.424 2.853 9.513 1.00 67.19 84 ALA A C 1
ATOM 639 O O . ALA A 1 84 ? 43.262 2.115 9.005 1.00 67.19 84 ALA A O 1
ATOM 640 N N . ALA A 1 85 ? 42.373 3.096 10.828 1.00 69.62 85 ALA A N 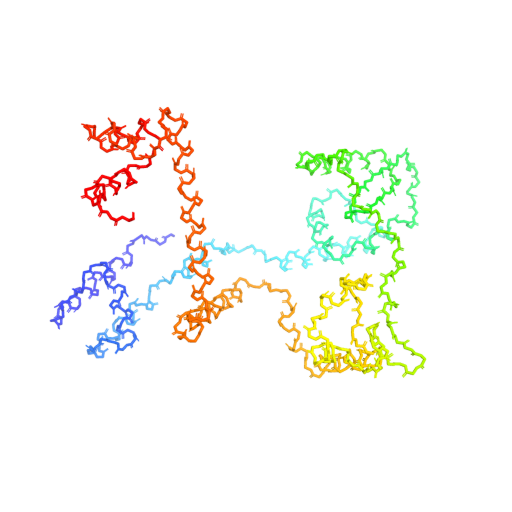1
ATOM 641 C CA . ALA A 1 85 ? 43.302 2.501 11.790 1.00 69.62 85 ALA A CA 1
ATOM 642 C C . ALA A 1 85 ? 43.238 0.965 11.786 1.00 69.62 85 ALA A C 1
ATOM 644 O O . ALA A 1 85 ? 44.270 0.316 11.677 1.00 69.62 85 ALA A O 1
ATOM 645 N N . LEU A 1 86 ? 42.033 0.379 11.797 1.00 67.31 86 LEU A N 1
ATOM 646 C CA . LEU A 1 86 ? 41.886 -1.077 11.764 1.00 67.31 86 LEU A CA 1
ATOM 647 C C . LEU A 1 86 ? 42.484 -1.678 10.482 1.00 67.31 86 LEU A C 1
ATOM 649 O O . LEU A 1 86 ? 43.224 -2.647 10.560 1.00 67.31 86 LEU A O 1
ATOM 653 N N . LEU A 1 87 ? 42.203 -1.097 9.308 1.00 66.75 87 LEU A N 1
ATOM 654 C CA . LEU A 1 87 ? 42.758 -1.568 8.030 1.00 66.75 87 LEU A CA 1
ATOM 655 C C . LEU A 1 87 ? 44.289 -1.458 7.967 1.00 66.75 87 LEU A C 1
ATOM 657 O O . LEU A 1 87 ? 44.928 -2.327 7.372 1.00 66.75 87 LEU A O 1
ATOM 661 N N . ALA A 1 88 ? 44.868 -0.421 8.576 1.00 69.31 88 ALA A N 1
ATOM 662 C CA . ALA A 1 88 ? 46.315 -0.272 8.683 1.00 69.31 88 ALA A CA 1
ATOM 663 C C . ALA A 1 88 ? 46.924 -1.387 9.552 1.00 69.31 88 ALA A C 1
ATOM 665 O O . ALA A 1 88 ? 47.855 -2.052 9.099 1.00 69.31 88 ALA A O 1
ATOM 666 N N . ASP A 1 89 ? 46.327 -1.676 10.713 1.00 68.19 89 ASP A N 1
ATOM 667 C CA . ASP A 1 89 ? 46.747 -2.780 11.589 1.00 68.19 89 ASP A CA 1
ATOM 668 C C . ASP A 1 89 ? 46.623 -4.145 10.890 1.00 68.19 89 ASP A C 1
ATOM 670 O O . ASP A 1 89 ? 47.527 -4.974 10.986 1.00 68.19 89 ASP A O 1
ATOM 674 N N . MET A 1 90 ? 45.548 -4.379 10.119 1.00 57.72 90 MET A N 1
ATOM 675 C CA . MET A 1 90 ? 45.395 -5.623 9.345 1.00 57.72 90 MET A CA 1
ATOM 676 C C . MET A 1 90 ? 46.512 -5.794 8.312 1.00 57.72 90 MET A C 1
ATOM 678 O O . MET A 1 90 ? 47.022 -6.896 8.115 1.00 57.72 90 MET A O 1
ATOM 682 N N . THR A 1 91 ? 46.853 -4.706 7.622 1.00 67.19 91 THR A N 1
ATOM 683 C CA . THR A 1 91 ? 47.850 -4.718 6.547 1.00 67.19 91 THR A CA 1
ATOM 684 C C . THR A 1 91 ? 49.245 -4.953 7.120 1.00 67.19 91 THR A C 1
ATOM 686 O O . THR A 1 91 ? 49.990 -5.766 6.578 1.00 67.19 91 THR A O 1
ATOM 689 N N . ALA A 1 92 ? 49.563 -4.308 8.247 1.00 67.94 92 ALA A N 1
ATOM 690 C CA . ALA A 1 92 ? 50.810 -4.520 8.974 1.00 67.94 92 ALA A CA 1
ATOM 691 C C . ALA A 1 92 ? 50.933 -5.968 9.475 1.00 67.94 92 ALA A C 1
ATOM 693 O O . ALA A 1 92 ? 51.944 -6.617 9.222 1.00 67.94 92 ALA A O 1
ATOM 694 N N . TYR A 1 93 ? 49.873 -6.519 10.078 1.00 70.38 93 TYR A N 1
ATOM 695 C CA . TYR A 1 93 ? 49.882 -7.889 10.594 1.00 70.38 93 TYR A CA 1
ATOM 696 C C . TYR A 1 93 ? 50.135 -8.937 9.500 1.00 70.38 93 TYR A C 1
ATOM 698 O O . TYR A 1 93 ? 50.940 -9.852 9.684 1.00 70.38 93 TYR A O 1
ATOM 706 N N . VAL A 1 94 ? 49.456 -8.810 8.354 1.00 66.12 94 VAL A N 1
ATOM 707 C CA . VAL A 1 94 ? 49.613 -9.741 7.222 1.00 66.12 94 VAL A CA 1
ATOM 708 C C . VAL A 1 94 ? 51.004 -9.625 6.599 1.00 66.12 94 VAL A C 1
ATOM 710 O O . VAL A 1 94 ? 51.589 -10.645 6.239 1.00 66.12 94 VAL A O 1
ATOM 713 N N . ALA A 1 95 ? 51.545 -8.407 6.497 1.00 67.62 95 ALA A N 1
ATOM 714 C CA . ALA A 1 95 ? 52.897 -8.182 5.995 1.00 67.62 95 ALA A CA 1
ATOM 715 C C . ALA A 1 95 ? 53.970 -8.812 6.900 1.00 67.62 95 ALA A C 1
ATOM 717 O O . ALA A 1 95 ? 54.967 -9.318 6.397 1.00 67.62 95 ALA A O 1
ATOM 718 N N . GLU A 1 96 ? 53.754 -8.808 8.216 1.00 66.56 96 GLU A N 1
ATOM 719 C CA . GLU A 1 96 ? 54.732 -9.273 9.203 1.00 66.56 96 GLU A CA 1
ATOM 720 C C . GLU A 1 96 ? 54.679 -10.792 9.446 1.00 66.56 96 GLU A C 1
ATOM 722 O O . GLU A 1 96 ? 55.713 -11.417 9.664 1.00 66.56 96 GLU A O 1
ATOM 727 N N . ASN A 1 97 ? 53.497 -11.413 9.359 1.00 69.69 97 ASN A N 1
ATOM 728 C CA . ASN A 1 97 ? 53.306 -12.815 9.761 1.00 69.69 97 ASN A CA 1
ATOM 729 C C . ASN A 1 97 ? 53.080 -13.782 8.588 1.00 69.69 97 ASN A C 1
ATOM 731 O O . ASN A 1 97 ? 52.934 -14.982 8.807 1.00 69.69 97 ASN A O 1
ATOM 735 N N . GLY A 1 98 ? 53.005 -13.285 7.346 1.00 60.25 98 GLY A N 1
ATOM 736 C CA . GLY A 1 98 ? 52.898 -14.096 6.124 1.00 60.25 98 GLY A CA 1
ATOM 737 C C . GLY A 1 98 ? 51.631 -14.958 5.994 1.00 60.25 98 GLY A C 1
ATOM 738 O O . GLY A 1 98 ? 51.462 -15.652 4.988 1.00 60.25 98 GLY A O 1
ATOM 739 N N . HIS A 1 99 ? 50.736 -14.944 6.987 1.00 64.25 99 HIS A N 1
ATOM 740 C CA . HIS A 1 99 ? 49.542 -15.785 7.102 1.00 64.25 99 HIS A CA 1
ATOM 741 C C . HIS A 1 99 ? 48.343 -14.974 7.638 1.00 64.25 99 HIS A C 1
ATOM 743 O O . HIS A 1 99 ? 48.464 -13.798 7.985 1.00 64.25 99 HIS A O 1
ATOM 749 N N . ARG A 1 100 ? 47.151 -15.591 7.671 1.00 53.88 100 ARG A N 1
ATOM 750 C CA . ARG A 1 100 ? 45.894 -14.925 8.069 1.00 53.88 100 ARG A CA 1
ATOM 751 C C . ARG A 1 100 ? 45.948 -14.402 9.516 1.00 53.88 100 ARG A C 1
ATOM 753 O O . ARG A 1 100 ? 46.505 -15.085 10.372 1.00 53.88 100 ARG A O 1
ATOM 760 N N . PRO A 1 101 ? 45.311 -13.252 9.808 1.00 54.00 101 PRO A N 1
ATOM 761 C CA . PRO A 1 101 ? 45.215 -12.732 11.166 1.00 54.00 101 PRO A CA 1
ATOM 762 C C . PRO A 1 101 ? 44.451 -13.688 12.096 1.00 54.00 101 PRO A C 1
ATOM 764 O O . PRO A 1 101 ? 43.449 -14.275 11.672 1.00 54.00 101 PRO A O 1
ATOM 767 N N . PRO A 1 102 ? 44.902 -13.858 13.351 1.00 54.53 102 PRO A N 1
ATOM 768 C CA . PRO A 1 102 ? 44.267 -14.730 14.321 1.00 54.53 102 PRO A CA 1
ATOM 769 C C . PRO A 1 102 ? 42.895 -14.162 14.704 1.00 54.53 102 PRO A C 1
ATOM 771 O O . PRO A 1 102 ? 42.689 -12.960 14.874 1.00 54.53 102 PRO A O 1
ATOM 774 N N . MET A 1 103 ? 41.911 -15.059 14.773 1.00 55.06 103 MET A N 1
ATOM 775 C CA . MET A 1 103 ? 40.490 -14.744 14.994 1.00 55.06 103 MET A CA 1
ATOM 776 C C . MET A 1 103 ? 40.144 -14.486 16.474 1.00 55.06 103 MET A C 1
ATOM 778 O O . MET A 1 103 ? 38.970 -14.455 16.849 1.00 55.06 103 MET A O 1
ATOM 782 N N . ASP A 1 104 ? 41.150 -14.330 17.328 1.00 54.38 104 ASP A N 1
ATOM 783 C CA . ASP A 1 104 ? 41.043 -14.118 18.772 1.00 54.38 104 ASP A CA 1
ATOM 784 C C . ASP A 1 104 ? 40.770 -12.654 19.154 1.00 54.38 104 ASP A C 1
ATOM 786 O O . ASP A 1 104 ? 40.326 -12.381 20.270 1.00 54.38 104 ASP A O 1
ATOM 790 N N . HIS A 1 105 ? 40.942 -11.706 18.229 1.00 51.50 105 HIS A N 1
ATOM 791 C CA . HIS A 1 105 ? 40.762 -10.291 18.531 1.00 51.50 105 HIS A CA 1
ATOM 792 C C . HIS A 1 105 ? 39.295 -9.812 18.305 1.00 51.50 105 HIS A C 1
ATOM 794 O O . HIS A 1 105 ? 38.800 -9.774 17.174 1.00 51.50 105 HIS A O 1
ATOM 800 N N . PRO A 1 106 ? 38.555 -9.376 19.351 1.00 48.53 106 PRO A N 1
ATOM 801 C CA . PRO A 1 106 ? 37.105 -9.110 19.291 1.00 48.53 106 PRO A CA 1
ATOM 802 C C . PRO A 1 106 ? 36.659 -8.039 18.284 1.00 48.53 106 PRO A C 1
ATOM 804 O O . PRO A 1 106 ? 35.518 -8.046 17.818 1.00 48.53 106 PRO A O 1
ATOM 807 N N . GLN A 1 107 ? 37.544 -7.102 17.930 1.00 54.12 107 GLN A N 1
ATOM 808 C CA . GLN A 1 107 ? 37.233 -6.037 16.969 1.00 54.12 107 GLN A CA 1
ATOM 809 C C . GLN A 1 107 ? 37.102 -6.562 15.529 1.00 54.12 107 GLN A C 1
ATOM 811 O O . GLN A 1 107 ? 36.420 -5.944 14.708 1.00 54.12 107 GLN A O 1
ATOM 816 N N . TRP A 1 108 ? 37.666 -7.739 15.243 1.00 59.03 108 TRP A N 1
ATOM 817 C CA . TRP A 1 108 ? 37.578 -8.380 13.934 1.00 59.03 108 TRP A CA 1
ATOM 818 C C . TRP A 1 108 ? 36.175 -8.901 13.650 1.00 59.03 108 TRP A C 1
ATOM 820 O O . TRP A 1 108 ? 35.687 -8.708 12.543 1.00 59.03 108 TRP A O 1
ATOM 830 N N . TRP A 1 109 ? 35.465 -9.427 14.654 1.00 53.56 109 TRP A N 1
ATOM 831 C CA . TRP A 1 109 ? 34.073 -9.884 14.521 1.00 53.56 109 TRP A CA 1
ATOM 832 C C . TRP A 1 109 ? 33.085 -8.751 14.211 1.00 53.56 109 TRP A C 1
ATOM 834 O O . TRP A 1 109 ? 32.134 -8.937 13.447 1.00 53.56 109 TRP A O 1
ATOM 844 N N . ALA A 1 110 ? 33.328 -7.552 14.749 1.00 52.25 110 ALA A N 1
ATOM 845 C CA . ALA A 1 110 ? 32.524 -6.369 14.440 1.00 52.25 110 ALA A CA 1
ATOM 846 C C . ALA A 1 110 ? 32.718 -5.910 12.982 1.00 52.25 110 ALA A C 1
ATOM 848 O O . ALA A 1 110 ? 31.751 -5.547 12.309 1.00 52.25 110 ALA A O 1
ATOM 849 N N . PHE A 1 111 ? 33.950 -5.986 12.469 1.00 50.91 111 PHE A N 1
ATOM 850 C CA . PHE A 1 111 ? 34.256 -5.763 11.055 1.00 50.91 111 PHE A CA 1
ATOM 851 C C . PHE A 1 111 ? 33.658 -6.869 10.162 1.00 50.91 111 PHE A C 1
ATOM 853 O O . PHE A 1 111 ? 33.035 -6.570 9.140 1.00 50.91 111 PHE A O 1
ATOM 860 N N . TYR A 1 112 ? 33.733 -8.126 10.607 1.00 53.66 112 TYR A N 1
ATOM 861 C CA . TYR A 1 112 ? 33.165 -9.321 9.973 1.00 53.66 112 TYR A CA 1
ATOM 862 C C . TYR A 1 112 ? 31.668 -9.154 9.682 1.00 53.66 112 TYR A C 1
ATOM 864 O O . TYR A 1 112 ? 31.232 -9.227 8.531 1.00 53.66 112 TYR A O 1
ATOM 872 N N . GLY A 1 113 ? 30.874 -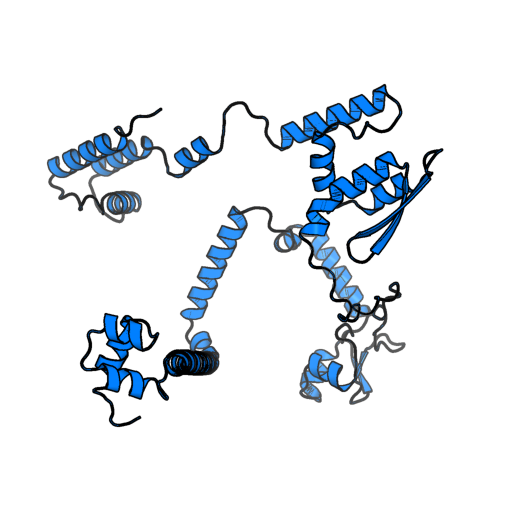8.797 10.698 1.00 54.06 113 GLY A N 1
ATOM 873 C CA . GLY A 1 113 ? 29.433 -8.561 10.547 1.00 54.06 113 GLY A CA 1
ATOM 874 C C . GLY A 1 113 ? 29.077 -7.416 9.585 1.00 54.06 113 GLY A C 1
ATOM 875 O O . GLY A 1 113 ? 27.956 -7.355 9.071 1.00 54.06 113 GLY A O 1
ATOM 876 N N . GLN A 1 114 ? 30.019 -6.512 9.302 1.00 50.53 114 GLN A N 1
ATOM 877 C CA . GLN A 1 114 ? 29.801 -5.346 8.449 1.00 50.53 114 GLN A CA 1
ATOM 878 C C . GLN A 1 114 ? 30.215 -5.584 6.987 1.00 50.53 114 GLN A C 1
ATOM 880 O O . GLN A 1 114 ? 29.516 -5.118 6.085 1.00 50.53 114 GLN A O 1
ATOM 885 N N . VAL A 1 115 ? 31.272 -6.366 6.737 1.00 45.75 115 VAL A N 1
ATOM 886 C CA . VAL A 1 115 ? 31.701 -6.791 5.387 1.00 45.75 115 VAL A CA 1
ATOM 887 C C . VAL A 1 115 ? 30.750 -7.839 4.787 1.00 45.75 115 VAL A C 1
ATOM 889 O O . VAL A 1 115 ? 30.466 -7.806 3.585 1.00 45.75 115 VAL A O 1
ATOM 892 N N . HIS A 1 116 ? 30.138 -8.689 5.621 1.00 51.72 116 HIS A N 1
ATOM 893 C CA . HIS A 1 116 ? 29.183 -9.720 5.187 1.00 51.72 116 HIS A CA 1
ATOM 894 C C . HIS A 1 116 ? 27.903 -9.202 4.517 1.00 51.72 116 HIS A C 1
ATOM 896 O O . HIS A 1 116 ? 27.156 -9.989 3.933 1.00 51.72 116 HIS A O 1
ATOM 902 N N . ARG A 1 117 ? 27.645 -7.888 4.519 1.00 52.41 117 ARG A N 1
ATOM 903 C CA . ARG A 1 117 ? 26.540 -7.337 3.726 1.00 52.41 117 ARG A CA 1
ATOM 904 C C . ARG A 1 117 ? 26.779 -7.414 2.214 1.00 52.41 117 ARG A C 1
ATOM 906 O O . ARG A 1 117 ? 25.789 -7.562 1.503 1.00 52.41 117 ARG A O 1
ATOM 913 N N . ASN A 1 118 ? 28.031 -7.398 1.731 1.00 42.56 118 ASN A N 1
ATOM 914 C CA . ASN A 1 118 ? 28.309 -7.183 0.301 1.00 42.56 118 ASN A CA 1
ATOM 915 C C . ASN A 1 118 ? 29.287 -8.165 -0.390 1.00 42.56 118 ASN A C 1
ATOM 917 O O . ASN A 1 118 ? 29.375 -8.096 -1.611 1.00 42.56 118 ASN A O 1
ATOM 921 N N . ARG A 1 119 ? 30.015 -9.063 0.304 1.00 45.91 119 ARG A N 1
ATOM 922 C CA . ARG A 1 119 ? 31.069 -9.906 -0.332 1.00 45.91 119 ARG A CA 1
ATOM 923 C C . ARG A 1 119 ? 31.149 -11.372 0.138 1.00 45.91 119 ARG A C 1
ATOM 925 O O . ARG A 1 119 ? 32.226 -11.918 0.332 1.00 45.91 119 ARG A O 1
ATOM 932 N N . ALA A 1 120 ? 30.006 -12.037 0.309 1.00 49.22 120 ALA A N 1
ATOM 933 C CA . ALA A 1 120 ? 29.960 -13.454 0.709 1.00 49.22 120 ALA A CA 1
ATOM 934 C C . ALA A 1 120 ? 30.690 -14.455 -0.236 1.00 49.22 120 ALA A C 1
ATOM 936 O O . ALA A 1 120 ? 31.299 -15.381 0.291 1.00 49.22 120 ALA A O 1
ATOM 937 N N . PRO A 1 121 ? 30.688 -14.305 -1.580 1.00 48.28 121 PRO A N 1
ATOM 938 C CA . PRO A 1 121 ? 31.297 -15.301 -2.479 1.00 48.28 121 PRO A CA 1
ATOM 939 C C . PRO A 1 121 ? 32.833 -15.333 -2.451 1.00 48.28 121 PRO A C 1
ATOM 941 O O . PRO A 1 121 ? 33.424 -16.405 -2.458 1.00 48.28 121 PRO A O 1
ATOM 944 N N . GLU A 1 122 ? 33.482 -14.167 -2.367 1.00 49.53 122 GLU A N 1
ATOM 945 C CA . GLU A 1 122 ? 34.953 -14.050 -2.323 1.00 49.53 122 GLU A CA 1
ATOM 946 C C . GLU A 1 122 ? 35.538 -14.694 -1.055 1.00 49.53 122 GLU A C 1
ATOM 948 O O . GLU A 1 122 ? 36.662 -15.185 -1.053 1.00 49.53 122 GLU A O 1
ATOM 953 N N . PHE A 1 123 ? 34.754 -14.722 0.024 1.00 49.53 123 PHE A N 1
ATOM 954 C CA . PHE A 1 123 ? 35.144 -15.312 1.297 1.00 49.53 123 PHE A CA 1
ATOM 955 C C . PHE A 1 123 ? 35.010 -16.844 1.313 1.00 49.53 123 PHE A C 1
ATOM 957 O O . PHE A 1 123 ? 35.879 -17.522 1.853 1.00 49.53 123 PHE A O 1
ATOM 964 N N . VAL A 1 124 ? 33.966 -17.395 0.681 1.00 54.59 124 VAL A N 1
ATOM 965 C CA . VAL A 1 124 ? 33.801 -18.852 0.510 1.00 54.59 124 VAL A CA 1
ATOM 966 C C . VAL A 1 124 ? 34.933 -19.420 -0.352 1.00 54.59 124 VAL A C 1
ATOM 968 O O . VAL A 1 124 ? 35.565 -20.386 0.056 1.00 54.59 124 VAL A O 1
ATOM 971 N N . ALA A 1 125 ? 35.303 -18.735 -1.439 1.00 54.19 125 ALA A N 1
ATOM 972 C CA . ALA A 1 125 ? 36.449 -19.117 -2.270 1.00 54.19 125 ALA A CA 1
ATOM 973 C C . ALA A 1 125 ? 37.792 -19.093 -1.507 1.00 54.19 125 ALA A C 1
ATOM 975 O O . ALA A 1 125 ? 38.688 -19.883 -1.792 1.00 54.19 125 ALA A O 1
ATOM 976 N N . LEU A 1 126 ? 37.935 -18.208 -0.511 1.00 49.25 126 LEU A N 1
ATOM 977 C CA . LEU A 1 126 ? 39.105 -18.174 0.371 1.00 49.25 126 LEU A CA 1
ATOM 978 C C . LEU A 1 126 ? 39.087 -19.321 1.402 1.00 49.25 126 LEU A C 1
ATOM 980 O O . LEU A 1 126 ? 40.137 -19.722 1.892 1.00 49.25 126 LEU A O 1
ATOM 984 N N . TRP A 1 127 ? 37.917 -19.838 1.780 1.00 55.03 127 TRP A N 1
ATOM 985 C CA . TRP A 1 127 ? 37.788 -20.950 2.732 1.00 55.03 127 TRP A CA 1
ATOM 986 C C . TRP A 1 127 ? 37.946 -22.314 2.041 1.00 55.03 127 TRP A C 1
ATOM 988 O O . TRP A 1 127 ? 38.562 -23.217 2.595 1.00 55.03 127 TRP A O 1
ATOM 998 N N . GLU A 1 128 ? 37.475 -22.453 0.803 1.00 54.59 128 GLU A N 1
ATOM 999 C CA . GLU A 1 128 ? 37.526 -23.701 0.025 1.00 54.59 128 GLU A CA 1
ATOM 1000 C C . GLU A 1 128 ? 38.937 -24.094 -0.457 1.00 54.59 128 GLU A C 1
ATOM 1002 O O . GLU A 1 128 ? 39.129 -25.203 -0.951 1.00 54.59 128 GLU A O 1
ATOM 1007 N N . SER A 1 129 ? 39.954 -23.236 -0.299 1.00 50.66 129 SER A N 1
ATOM 1008 C CA . SER A 1 129 ? 41.281 -23.453 -0.898 1.00 50.66 129 SER A CA 1
ATOM 1009 C C . SER A 1 129 ? 42.174 -24.506 -0.215 1.00 50.66 129 SER A C 1
ATOM 1011 O O . SER A 1 129 ? 43.286 -24.715 -0.688 1.00 50.66 129 SER A O 1
ATOM 1013 N N . ALA A 1 130 ? 41.730 -25.136 0.877 1.00 52.88 130 ALA A N 1
ATOM 1014 C CA . ALA A 1 130 ? 42.150 -26.450 1.400 1.00 52.88 130 ALA A CA 1
ATOM 1015 C C . ALA A 1 130 ? 41.648 -26.581 2.852 1.00 52.88 130 ALA A C 1
ATOM 1017 O O . ALA A 1 130 ? 41.826 -25.637 3.630 1.00 52.88 130 ALA A O 1
ATOM 1018 N N . PRO A 1 131 ? 41.067 -27.723 3.265 1.00 60.78 131 PRO A N 1
ATOM 1019 C CA . PRO A 1 131 ? 40.772 -27.948 4.673 1.00 60.78 131 PRO A CA 1
ATOM 1020 C C . PRO A 1 131 ? 42.087 -27.945 5.470 1.00 60.78 131 PRO A C 1
ATOM 1022 O O . PRO A 1 131 ? 43.077 -28.532 5.021 1.00 60.78 131 PRO A O 1
ATOM 1025 N N . PRO A 1 132 ? 42.140 -27.289 6.641 1.00 64.81 132 PRO A N 1
ATOM 1026 C CA . PRO A 1 132 ? 43.327 -27.337 7.482 1.00 64.81 132 PRO A CA 1
ATOM 1027 C C . PRO A 1 132 ? 43.628 -28.794 7.850 1.00 64.81 132 PRO A C 1
ATOM 1029 O O . PRO A 1 132 ? 42.725 -29.550 8.219 1.00 64.81 132 PRO A O 1
ATOM 1032 N N . ALA A 1 133 ? 44.899 -29.194 7.759 1.00 70.31 133 ALA A N 1
ATOM 1033 C CA . ALA A 1 133 ? 45.336 -30.508 8.214 1.00 70.31 133 ALA A CA 1
ATOM 1034 C C . ALA A 1 133 ? 44.879 -30.715 9.672 1.00 70.31 133 ALA A C 1
ATOM 1036 O O . ALA A 1 133 ? 45.215 -29.921 10.549 1.00 70.31 133 ALA A O 1
ATOM 1037 N N . GLY A 1 134 ? 44.065 -31.748 9.919 1.00 77.81 134 GLY A N 1
ATOM 1038 C CA . GLY A 1 134 ? 43.471 -32.013 11.237 1.00 77.81 134 GLY A CA 1
ATOM 1039 C C . GLY A 1 134 ? 42.006 -31.586 11.414 1.00 77.81 134 GLY A C 1
ATOM 1040 O O . GLY A 1 134 ? 41.499 -31.624 12.539 1.00 77.81 134 GLY A O 1
ATOM 1041 N N . SER A 1 135 ? 41.287 -31.217 10.348 1.00 82.31 135 SER A N 1
ATOM 1042 C CA . SER A 1 135 ? 39.825 -31.086 10.408 1.00 82.31 135 SER A CA 1
ATOM 1043 C C . SER A 1 135 ? 39.181 -32.439 10.739 1.00 82.31 135 SER A C 1
ATOM 1045 O O . SER A 1 135 ? 39.215 -33.368 9.936 1.00 82.31 135 SER A O 1
ATOM 1047 N N . THR A 1 136 ? 38.605 -32.558 11.933 1.00 88.19 136 THR A N 1
ATOM 1048 C CA . THR A 1 136 ? 37.963 -33.793 12.425 1.00 88.19 136 THR A CA 1
ATOM 1049 C C . THR A 1 136 ? 36.441 -33.700 12.444 1.00 88.19 136 THR A C 1
ATOM 1051 O O . THR A 1 136 ? 35.778 -34.680 12.768 1.00 88.19 136 THR A O 1
ATOM 1054 N N . HIS A 1 137 ? 35.879 -32.521 12.163 1.00 91.31 137 HIS A N 1
ATOM 1055 C CA . HIS A 1 137 ? 34.455 -32.252 12.306 1.00 91.31 137 HIS A CA 1
ATOM 1056 C C . HIS A 1 137 ? 33.912 -31.518 11.085 1.00 91.31 137 HIS A C 1
ATOM 1058 O O . HIS A 1 137 ? 34.507 -30.556 10.612 1.00 91.31 137 HIS A O 1
ATOM 1064 N N . THR A 1 138 ? 32.730 -31.926 10.642 1.00 92.88 138 THR A N 1
ATOM 1065 C CA . THR A 1 138 ? 31.966 -31.238 9.602 1.00 92.88 138 THR A CA 1
ATOM 1066 C C . THR A 1 138 ? 30.786 -30.507 10.240 1.00 92.88 138 THR A C 1
ATOM 1068 O O . THR A 1 138 ? 30.080 -31.066 11.085 1.00 92.88 138 THR A O 1
ATOM 1071 N N . ILE A 1 139 ? 30.570 -29.243 9.872 1.00 93.75 139 ILE A N 1
ATOM 1072 C CA . ILE A 1 139 ? 29.393 -28.466 10.276 1.00 93.75 139 ILE A CA 1
ATOM 1073 C C . ILE A 1 139 ? 28.532 -28.192 9.053 1.00 93.75 139 ILE A C 1
ATOM 1075 O O . ILE A 1 139 ? 29.018 -27.638 8.070 1.00 93.75 139 ILE A O 1
ATOM 1079 N N . HIS A 1 140 ? 27.239 -28.486 9.180 1.00 93.25 140 HIS A N 1
ATOM 1080 C CA . HIS A 1 140 ? 26.215 -28.070 8.230 1.00 93.25 140 HIS A CA 1
ATOM 1081 C C . HIS A 1 140 ? 25.482 -26.838 8.772 1.00 93.25 140 HIS A C 1
ATOM 1083 O O . HIS A 1 140 ? 25.043 -26.830 9.927 1.00 93.25 140 HIS A O 1
ATOM 1089 N N . PHE A 1 141 ? 25.344 -25.787 7.965 1.00 91.00 141 PHE A N 1
ATOM 1090 C CA . PHE A 1 141 ? 24.519 -24.627 8.311 1.00 91.00 141 PHE A CA 1
ATOM 1091 C C . PHE A 1 141 ? 23.885 -23.988 7.071 1.00 91.00 141 PHE A C 1
ATOM 1093 O O . PHE A 1 141 ? 24.445 -24.021 5.980 1.00 91.00 141 PHE A O 1
ATOM 1100 N N . GLY A 1 142 ? 22.708 -23.381 7.243 1.00 87.81 142 GLY A N 1
ATOM 1101 C CA . GLY A 1 142 ? 21.974 -22.713 6.167 1.00 87.81 142 GLY A CA 1
ATOM 1102 C C . GLY A 1 142 ? 22.045 -21.188 6.262 1.00 87.81 142 GLY A C 1
ATOM 1103 O O . GLY A 1 142 ? 21.801 -20.615 7.325 1.00 87.81 142 GLY A O 1
ATOM 1104 N N . LEU A 1 143 ? 22.316 -20.506 5.145 1.00 85.44 143 LEU A N 1
ATOM 1105 C CA . LEU A 1 143 ? 22.254 -19.045 5.048 1.00 85.44 143 LEU A CA 1
ATOM 1106 C C . LEU A 1 143 ? 21.592 -18.619 3.732 1.00 85.44 143 LEU A C 1
ATOM 1108 O O . LEU A 1 143 ? 22.033 -18.984 2.648 1.00 85.44 143 LEU A O 1
ATOM 1112 N N . ARG A 1 144 ? 20.528 -17.805 3.821 1.00 78.69 144 ARG A N 1
ATOM 1113 C CA . ARG A 1 144 ? 19.755 -17.301 2.661 1.00 78.69 144 ARG A CA 1
ATOM 1114 C C . ARG A 1 144 ? 19.236 -18.406 1.722 1.00 78.69 144 ARG A C 1
ATOM 1116 O O . ARG A 1 144 ? 19.193 -18.212 0.511 1.00 78.69 144 ARG A O 1
ATOM 1123 N N . GLY A 1 145 ? 18.818 -19.538 2.288 1.00 80.81 145 GLY A N 1
ATOM 1124 C CA . GLY A 1 145 ? 18.274 -20.663 1.519 1.00 80.81 145 GLY A CA 1
ATOM 1125 C C . GLY A 1 145 ? 19.327 -21.475 0.764 1.00 80.81 145 GLY A C 1
ATOM 1126 O O . GLY A 1 145 ? 18.966 -22.227 -0.128 1.00 80.81 145 GLY A O 1
ATOM 1127 N N . ARG A 1 146 ? 20.613 -21.305 1.093 1.00 76.19 146 ARG A N 1
ATOM 1128 C CA . ARG A 1 146 ? 21.695 -22.188 0.655 1.00 76.19 146 ARG A CA 1
ATOM 1129 C C . ARG A 1 146 ? 22.248 -22.934 1.856 1.00 76.19 146 ARG A C 1
ATOM 1131 O O . ARG A 1 146 ? 22.403 -22.328 2.920 1.00 76.19 146 ARG A O 1
ATOM 1138 N N . GLU A 1 147 ? 22.527 -24.213 1.669 1.00 86.44 147 GLU A N 1
ATOM 1139 C CA . GLU A 1 147 ? 23.193 -25.054 2.656 1.00 86.44 147 GLU A CA 1
ATOM 1140 C C . GLU A 1 147 ? 24.697 -25.042 2.411 1.00 86.44 147 GLU A C 1
ATOM 1142 O O . GLU A 1 147 ? 25.157 -24.997 1.270 1.00 86.44 147 GLU A O 1
ATOM 1147 N N . TYR A 1 148 ? 25.451 -25.024 3.501 1.00 87.56 148 TYR A N 1
ATOM 1148 C CA . TYR A 1 148 ? 26.902 -25.010 3.495 1.00 87.56 148 TYR A CA 1
ATOM 1149 C C . TYR A 1 148 ? 27.405 -26.151 4.362 1.00 87.56 148 TYR A C 1
ATOM 1151 O O . TYR A 1 148 ? 26.892 -26.374 5.462 1.00 87.56 148 TYR A O 1
ATOM 1159 N N . GLU A 1 149 ? 28.436 -26.824 3.870 1.00 92.50 149 GLU A N 1
ATOM 1160 C CA . GLU A 1 149 ? 29.185 -27.846 4.581 1.00 92.50 149 GLU A CA 1
ATOM 1161 C C . GLU A 1 149 ? 30.627 -27.366 4.730 1.00 92.50 149 GLU A C 1
ATOM 1163 O O . GLU A 1 149 ? 31.266 -26.992 3.748 1.00 92.50 149 GLU A O 1
ATOM 1168 N N . VAL A 1 150 ? 31.132 -27.322 5.963 1.00 90.19 150 VAL A N 1
ATOM 1169 C CA . VAL A 1 150 ? 32.498 -26.861 6.235 1.00 90.19 150 VAL A CA 1
ATOM 1170 C C . VAL A 1 150 ? 33.193 -27.835 7.176 1.00 90.19 150 VAL A C 1
ATOM 1172 O O . VAL A 1 150 ? 32.720 -28.078 8.290 1.00 90.19 150 VAL A O 1
ATOM 1175 N N . ALA A 1 151 ? 34.333 -28.365 6.733 1.00 90.50 151 ALA A N 1
ATOM 1176 C CA . ALA A 1 151 ? 35.237 -29.155 7.559 1.00 90.50 151 ALA A CA 1
ATOM 1177 C C . ALA A 1 151 ? 36.112 -28.225 8.413 1.00 90.50 151 ALA A C 1
ATOM 1179 O O . ALA A 1 151 ? 36.824 -27.366 7.894 1.00 90.50 151 ALA A O 1
ATOM 1180 N N . VAL A 1 152 ? 36.061 -28.396 9.731 1.00 91.25 152 VAL A N 1
ATOM 1181 C CA . VAL A 1 152 ? 36.808 -27.600 10.709 1.00 91.25 152 VAL A CA 1
ATOM 1182 C C . VAL A 1 152 ? 37.362 -28.478 11.835 1.00 91.25 152 VAL A C 1
ATOM 1184 O O . VAL A 1 152 ? 37.030 -29.659 11.980 1.00 91.25 152 VAL A O 1
ATOM 1187 N N . SER A 1 153 ? 38.233 -27.905 12.662 1.00 91.06 153 SER A N 1
ATOM 1188 C CA . SER A 1 153 ? 38.641 -28.541 13.918 1.00 91.06 153 SER A CA 1
ATOM 1189 C C . SER A 1 153 ? 37.478 -28.582 14.924 1.00 91.06 153 SER A C 1
ATOM 1191 O O . SER A 1 153 ? 36.531 -27.794 14.846 1.00 91.06 153 SER A O 1
ATOM 1193 N N . ARG A 1 154 ? 37.550 -29.477 15.918 1.00 91.25 154 ARG A N 1
ATOM 1194 C CA . ARG A 1 154 ? 36.533 -29.579 16.981 1.00 91.25 154 ARG A CA 1
ATOM 1195 C C . ARG A 1 154 ? 36.312 -28.254 17.720 1.00 91.25 154 ARG A C 1
ATOM 1197 O O . ARG A 1 154 ? 35.174 -27.844 17.931 1.00 91.25 154 ARG A O 1
ATOM 1204 N N . GLU A 1 155 ? 37.398 -27.583 18.093 1.00 88.44 155 GLU A N 1
ATOM 1205 C CA . GLU A 1 155 ? 37.361 -26.325 18.846 1.00 88.44 155 GLU A CA 1
ATOM 1206 C C . GLU A 1 155 ? 36.714 -25.193 18.032 1.00 88.44 155 GLU A C 1
ATOM 1208 O O . GLU A 1 155 ? 35.938 -24.381 18.536 1.00 88.44 155 GLU A O 1
ATOM 1213 N N . GLU A 1 156 ? 37.002 -25.141 16.736 1.00 87.25 156 GLU A N 1
ATOM 1214 C CA . GLU A 1 156 ? 36.407 -24.168 15.826 1.00 87.25 156 GLU A CA 1
ATOM 1215 C C . GLU A 1 156 ? 34.917 -24.444 15.596 1.00 87.25 156 GLU A C 1
ATOM 1217 O O . GLU A 1 156 ? 34.111 -23.510 15.582 1.00 87.25 156 GLU A O 1
ATOM 1222 N N . ALA A 1 157 ? 34.514 -25.717 15.558 1.00 92.38 157 ALA A N 1
ATOM 1223 C CA . ALA A 1 157 ? 33.104 -26.075 15.520 1.00 92.38 157 ALA A CA 1
ATOM 1224 C C . ALA A 1 157 ? 32.334 -25.630 16.762 1.00 92.38 157 ALA A C 1
ATOM 1226 O O . ALA A 1 157 ? 31.213 -25.120 16.653 1.00 92.38 157 ALA A O 1
ATOM 1227 N N . GLU A 1 158 ? 32.927 -25.775 17.944 1.00 91.81 158 GLU A N 1
ATOM 1228 C CA . GLU A 1 158 ? 32.335 -25.292 19.189 1.00 91.81 158 GLU A CA 1
ATOM 1229 C C . GLU A 1 158 ? 32.200 -23.763 19.195 1.00 91.81 158 GLU A C 1
ATOM 1231 O O . GLU A 1 158 ? 31.145 -23.246 19.581 1.00 91.81 158 GLU A O 1
ATOM 1236 N N . ARG A 1 159 ? 33.195 -23.037 18.668 1.00 85.56 159 ARG A N 1
ATOM 1237 C CA . ARG A 1 159 ? 33.141 -21.574 18.505 1.00 85.56 159 ARG A CA 1
ATOM 1238 C C . ARG A 1 159 ? 32.036 -21.127 17.547 1.00 85.56 159 ARG A C 1
ATOM 1240 O O . ARG A 1 159 ? 31.243 -20.256 17.910 1.00 85.56 159 ARG A O 1
ATOM 1247 N N . ILE A 1 160 ? 31.916 -21.754 16.374 1.00 89.38 160 ILE A N 1
ATOM 1248 C CA . ILE A 1 160 ? 30.850 -21.454 15.400 1.00 89.38 160 ILE A CA 1
ATOM 1249 C C . ILE A 1 160 ? 29.470 -21.704 16.025 1.00 89.38 160 ILE A C 1
ATOM 1251 O O . ILE A 1 160 ? 28.585 -20.847 15.963 1.00 89.38 160 ILE A O 1
ATOM 1255 N N . ARG A 1 161 ? 29.286 -22.843 16.705 1.00 92.94 161 ARG A N 1
ATOM 1256 C CA . ARG A 1 161 ? 28.026 -23.171 17.394 1.00 92.94 161 ARG A CA 1
ATOM 1257 C C . ARG A 1 161 ? 27.704 -22.183 18.514 1.00 92.94 161 ARG A C 1
ATOM 1259 O O . ARG A 1 161 ? 26.542 -21.809 18.672 1.00 92.94 161 ARG A O 1
ATOM 1266 N N . ALA A 1 162 ? 28.696 -21.759 19.296 1.00 90.94 162 ALA A N 1
ATOM 1267 C CA . ALA A 1 162 ? 28.511 -20.767 20.351 1.00 90.94 162 ALA A CA 1
ATOM 1268 C C . ALA A 1 162 ? 28.089 -19.403 19.781 1.00 90.94 162 ALA A C 1
ATOM 1270 O O . ALA A 1 162 ? 27.157 -18.791 20.303 1.00 90.94 162 ALA A O 1
ATOM 1271 N N . PHE A 1 163 ? 28.705 -18.973 18.675 1.00 89.31 163 PHE A N 1
ATOM 1272 C CA . PHE A 1 163 ? 28.364 -17.733 17.978 1.00 89.31 163 PHE A CA 1
ATOM 1273 C C . PHE A 1 163 ? 26.943 -17.749 17.398 1.00 89.31 163 PHE A C 1
ATOM 1275 O O . PHE A 1 163 ? 26.206 -16.773 17.538 1.00 89.31 163 PHE A O 1
ATOM 1282 N N . LEU A 1 164 ? 26.525 -18.860 16.782 1.00 91.38 164 LEU A N 1
ATOM 1283 C CA . LEU A 1 164 ? 25.191 -18.985 16.183 1.00 91.38 164 LEU A CA 1
ATOM 1284 C C . LEU A 1 164 ? 24.070 -19.167 17.224 1.00 91.38 164 LEU A C 1
ATOM 1286 O O . LEU A 1 164 ? 22.902 -18.905 16.930 1.00 91.38 164 LEU A O 1
ATOM 1290 N N . ARG A 1 165 ? 24.404 -19.563 18.460 1.00 93.69 165 ARG A N 1
ATOM 1291 C CA . ARG A 1 165 ? 23.444 -19.908 19.523 1.00 93.69 165 ARG A CA 1
ATOM 1292 C C . ARG A 1 165 ? 22.379 -18.832 19.809 1.00 93.69 165 ARG A C 1
ATOM 1294 O O . ARG A 1 165 ? 21.214 -19.212 19.935 1.00 93.69 165 ARG A O 1
ATOM 1301 N N . PRO A 1 166 ? 22.691 -17.523 19.909 1.00 89.25 166 PRO A N 1
ATOM 1302 C CA . PRO A 1 166 ? 21.672 -16.500 20.156 1.00 89.25 166 PRO A CA 1
ATOM 1303 C C . PRO A 1 166 ? 20.689 -16.355 18.988 1.00 89.25 166 PRO A C 1
ATOM 1305 O O . PRO A 1 166 ? 19.496 -16.163 19.212 1.00 89.25 166 PRO A O 1
ATOM 1308 N N . TYR A 1 167 ? 21.172 -16.498 17.750 1.00 88.38 167 TYR A N 1
ATOM 1309 C CA . TYR A 1 167 ? 20.348 -16.394 16.544 1.00 88.38 167 TYR A CA 1
ATOM 1310 C C . TYR A 1 167 ? 19.405 -17.586 16.411 1.00 88.38 167 TYR A C 1
ATOM 1312 O O . TYR A 1 167 ? 18.225 -17.397 16.136 1.00 88.38 167 TYR A O 1
ATOM 1320 N N . VAL A 1 168 ? 19.899 -18.797 16.682 1.00 91.81 168 VAL A N 1
ATOM 1321 C CA . VAL A 1 168 ? 19.079 -20.017 16.680 1.00 91.81 168 VAL A CA 1
ATOM 1322 C C . VAL A 1 168 ? 18.007 -19.962 17.771 1.00 91.81 168 VAL A C 1
ATOM 1324 O O . VAL A 1 168 ? 16.867 -20.322 17.509 1.00 91.81 168 VAL A O 1
ATOM 1327 N N . ARG A 1 169 ? 18.327 -19.448 18.969 1.00 89.94 169 ARG A N 1
ATOM 1328 C CA . ARG A 1 169 ? 17.338 -19.255 20.049 1.00 89.94 169 ARG A CA 1
ATOM 1329 C C . ARG A 1 169 ? 16.255 -18.229 19.704 1.00 89.94 169 ARG A C 1
ATOM 1331 O O . ARG A 1 169 ? 15.128 -18.370 20.164 1.00 89.94 169 ARG A O 1
ATOM 1338 N N . ALA A 1 170 ? 16.604 -17.182 18.958 1.00 83.88 170 ALA A N 1
ATOM 1339 C CA . ALA A 1 170 ? 15.662 -16.146 18.536 1.00 83.88 170 ALA A CA 1
ATOM 1340 C C . ALA A 1 170 ? 14.840 -16.554 17.301 1.00 83.88 170 ALA A C 1
ATOM 1342 O O . ALA A 1 170 ? 13.739 -16.039 17.091 1.00 83.88 170 ALA A O 1
ATOM 1343 N N . ALA A 1 171 ? 15.370 -17.453 16.471 1.00 85.62 171 ALA A N 1
ATOM 1344 C CA . ALA A 1 171 ? 14.668 -17.986 15.320 1.00 85.62 171 ALA A CA 1
ATOM 1345 C C . ALA A 1 171 ? 13.491 -18.856 15.779 1.00 85.62 171 ALA A C 1
ATOM 1347 O O . ALA A 1 171 ? 13.616 -19.692 16.672 1.00 85.62 171 ALA A O 1
ATOM 1348 N N . ARG A 1 172 ? 12.332 -18.681 15.140 1.00 85.06 172 ARG A N 1
ATOM 1349 C CA . ARG A 1 172 ? 11.257 -19.666 15.266 1.00 85.06 172 ARG A CA 1
ATOM 1350 C C . ARG A 1 172 ? 11.676 -20.912 14.484 1.00 85.06 172 ARG A C 1
ATOM 1352 O O . ARG A 1 172 ? 12.118 -20.739 13.343 1.00 85.06 172 ARG A O 1
ATOM 1359 N N . PRO A 1 173 ? 11.552 -22.125 15.053 1.00 80.81 173 PRO A N 1
ATOM 1360 C CA . PRO A 1 173 ? 11.754 -23.341 14.280 1.00 80.81 173 PRO A CA 1
ATOM 1361 C C . PRO A 1 173 ? 10.862 -23.278 13.040 1.00 80.81 173 PRO A C 1
ATOM 1363 O O . PRO A 1 173 ? 9.725 -22.799 13.109 1.00 80.81 173 PRO A O 1
ATOM 1366 N N . ALA A 1 174 ? 11.414 -23.676 11.895 1.00 73.06 174 ALA A N 1
ATOM 1367 C CA . ALA A 1 174 ? 10.611 -23.820 10.695 1.00 73.06 174 ALA A CA 1
ATOM 1368 C C . ALA A 1 174 ? 9.490 -24.816 11.009 1.00 73.06 174 ALA A C 1
ATOM 1370 O O . ALA A 1 174 ? 9.741 -25.873 11.583 1.00 73.06 174 ALA A O 1
ATOM 1371 N N . ASP A 1 175 ? 8.260 -24.428 10.699 1.00 72.56 175 ASP A N 1
ATOM 1372 C CA . ASP A 1 175 ? 7.105 -25.309 10.786 1.00 72.56 175 ASP A CA 1
ATOM 1373 C C . ASP A 1 175 ? 7.365 -26.517 9.862 1.00 72.56 175 ASP A C 1
ATOM 1375 O O . ASP A 1 175 ? 7.562 -26.298 8.663 1.00 72.56 175 ASP A O 1
ATOM 1379 N N . PRO A 1 176 ? 7.451 -27.754 10.387 1.00 72.00 176 PRO A N 1
ATOM 1380 C CA . PRO A 1 176 ? 7.754 -28.932 9.578 1.00 72.00 176 PRO A CA 1
ATOM 1381 C C . PRO A 1 176 ? 6.669 -29.208 8.526 1.00 72.00 176 PRO A C 1
ATOM 1383 O O . PRO A 1 176 ? 6.971 -29.807 7.495 1.00 72.00 176 PRO A O 1
ATOM 1386 N N . ASP A 1 177 ? 5.445 -28.708 8.738 1.00 68.88 177 ASP A N 1
ATOM 1387 C CA . ASP A 1 177 ? 4.323 -28.821 7.800 1.00 68.88 177 ASP A CA 1
ATOM 1388 C C . ASP A 1 177 ? 4.264 -27.653 6.809 1.00 68.88 177 ASP A C 1
ATOM 1390 O O . ASP A 1 177 ? 3.526 -27.685 5.813 1.00 68.88 177 ASP A O 1
ATOM 1394 N N . ARG A 1 178 ? 5.072 -26.607 7.027 1.00 59.38 178 ARG A N 1
ATOM 1395 C CA . ARG A 1 178 ? 5.251 -25.552 6.037 1.00 59.38 178 ARG A CA 1
ATOM 1396 C C . ARG A 1 178 ? 6.014 -26.155 4.874 1.00 59.38 178 ARG A C 1
ATOM 1398 O O . ARG A 1 178 ? 7.242 -26.191 4.890 1.00 59.38 178 ARG A O 1
ATOM 1405 N N . LYS A 1 179 ? 5.256 -26.574 3.850 1.00 52.38 179 LYS A N 1
ATOM 1406 C CA . LYS A 1 179 ? 5.789 -27.003 2.553 1.00 52.38 179 LYS A CA 1
ATOM 1407 C C . LYS A 1 179 ? 6.969 -26.094 2.209 1.00 52.38 179 LYS A C 1
ATOM 1409 O O . LYS A 1 179 ? 6.757 -24.871 2.167 1.00 52.38 179 LYS A O 1
ATOM 1414 N N . PRO A 1 180 ? 8.188 -26.640 2.026 1.00 49.97 180 PRO A N 1
ATOM 1415 C CA . PRO A 1 180 ? 9.311 -25.829 1.596 1.00 49.97 180 PRO A CA 1
ATOM 1416 C C . PRO A 1 180 ? 8.829 -25.042 0.384 1.00 49.97 180 PRO A C 1
ATOM 1418 O O . PRO A 1 180 ? 8.164 -25.604 -0.493 1.00 49.97 180 PRO A O 1
ATOM 1421 N N . SER A 1 181 ? 9.073 -23.724 0.373 1.00 43.25 181 SER A N 1
ATOM 1422 C CA . SER A 1 181 ? 8.909 -22.971 -0.872 1.00 43.25 181 SER A CA 1
ATOM 1423 C C . SER A 1 181 ? 9.632 -23.797 -1.925 1.00 43.25 181 SER A C 1
ATOM 1425 O O . SER A 1 181 ? 10.802 -24.096 -1.671 1.00 43.25 181 SER A O 1
ATOM 1427 N N . PRO A 1 182 ? 8.944 -24.232 -2.999 1.00 48.59 182 PRO A N 1
ATOM 1428 C CA . PRO A 1 182 ? 9.492 -25.202 -3.934 1.00 48.59 182 PRO A CA 1
ATOM 1429 C C . PRO A 1 182 ? 10.905 -24.759 -4.267 1.00 48.59 182 PRO A C 1
ATOM 1431 O O . PRO A 1 182 ? 11.091 -23.579 -4.601 1.00 48.59 182 PRO A O 1
ATOM 1434 N N . GLU A 1 183 ? 11.876 -25.655 -4.045 1.00 37.03 183 GLU A N 1
ATOM 1435 C CA . GLU A 1 183 ? 13.273 -25.408 -4.376 1.00 37.03 183 GLU A CA 1
ATOM 1436 C C . GLU A 1 183 ? 13.263 -24.773 -5.751 1.00 37.03 183 GLU A C 1
ATOM 1438 O O . GLU A 1 183 ? 12.732 -25.346 -6.705 1.00 37.03 183 GLU A O 1
ATOM 1443 N N . ARG A 1 184 ? 13.709 -23.516 -5.828 1.00 38.34 184 ARG A N 1
ATOM 1444 C CA . ARG A 1 184 ? 13.858 -22.893 -7.132 1.00 38.34 184 ARG A CA 1
ATOM 1445 C C . ARG A 1 184 ? 14.904 -23.760 -7.815 1.00 38.34 184 ARG A C 1
ATOM 1447 O O . ARG A 1 184 ? 16.031 -23.739 -7.318 1.00 38.34 184 ARG A O 1
ATOM 1454 N N . PRO A 1 185 ? 14.546 -24.520 -8.869 1.00 37.69 185 PRO A N 1
ATOM 1455 C CA . PRO A 1 185 ? 15.536 -25.288 -9.592 1.00 37.69 185 PRO A CA 1
ATOM 1456 C C . PRO A 1 185 ? 16.653 -24.322 -9.946 1.00 37.69 185 PRO A C 1
ATOM 1458 O O . PRO A 1 185 ? 16.381 -23.157 -10.278 1.00 37.69 185 PRO A O 1
ATOM 1461 N N . ASP A 1 186 ? 17.881 -24.797 -9.769 1.00 37.53 186 ASP A N 1
ATOM 1462 C CA . ASP A 1 186 ? 19.094 -24.079 -10.111 1.00 37.53 186 ASP A CA 1
ATOM 1463 C C . ASP A 1 186 ? 18.852 -23.403 -11.456 1.00 37.53 186 ASP A C 1
ATOM 1465 O O . ASP A 1 186 ? 18.494 -24.064 -12.432 1.00 37.53 186 ASP A O 1
ATOM 1469 N N . SER A 1 187 ? 18.794 -22.071 -11.443 1.00 42.03 187 SER A N 1
ATOM 1470 C CA . SER A 1 187 ? 17.997 -21.344 -12.420 1.00 42.03 187 SER A CA 1
ATOM 1471 C C . SER A 1 187 ? 18.664 -21.384 -13.790 1.00 42.03 187 SER A C 1
ATOM 1473 O O . SER A 1 187 ? 19.278 -20.407 -14.216 1.00 42.03 187 SER A O 1
ATOM 1475 N N . THR A 1 188 ? 18.418 -22.444 -14.554 1.00 35.22 188 THR A N 1
ATOM 1476 C CA . THR A 1 188 ? 17.959 -22.225 -15.916 1.00 35.22 188 THR A CA 1
ATOM 1477 C C . THR A 1 188 ? 16.738 -21.336 -15.740 1.00 35.22 188 THR A C 1
ATOM 1479 O O . THR A 1 188 ? 15.705 -21.770 -15.232 1.00 35.22 188 THR A O 1
ATOM 1482 N N . ARG A 1 189 ? 16.889 -20.032 -15.986 1.00 35.03 189 ARG A N 1
ATOM 1483 C CA . ARG A 1 189 ? 15.767 -19.099 -15.954 1.00 35.03 189 ARG A CA 1
ATOM 1484 C C . ARG A 1 189 ? 14.721 -19.619 -16.932 1.00 35.03 189 ARG A C 1
ATOM 1486 O O . ARG A 1 189 ? 14.774 -19.338 -18.126 1.00 35.03 189 ARG A O 1
ATOM 1493 N N . ILE A 1 190 ? 13.729 -20.325 -16.406 1.00 35.44 190 ILE A N 1
ATOM 1494 C CA . ILE A 1 190 ? 12.429 -20.492 -17.040 1.00 35.44 190 ILE A CA 1
ATOM 1495 C C . ILE A 1 190 ? 11.836 -19.076 -17.056 1.00 35.44 190 ILE A C 1
ATOM 1497 O O . ILE A 1 190 ? 11.237 -18.610 -16.089 1.00 35.44 190 ILE A O 1
ATOM 1501 N N . GLY A 1 191 ? 12.196 -18.313 -18.088 1.00 39.41 191 GLY A N 1
ATOM 1502 C CA . GLY A 1 191 ? 11.999 -16.868 -18.151 1.00 39.41 191 GLY A CA 1
ATOM 1503 C C . GLY A 1 191 ? 13.009 -16.096 -19.003 1.00 39.41 191 GLY A C 1
ATOM 1504 O O . GLY A 1 191 ? 12.719 -14.945 -19.315 1.00 39.41 191 GLY A O 1
ATOM 1505 N N . ASP A 1 192 ? 14.138 -16.681 -19.428 1.00 36.41 192 ASP A N 1
ATOM 1506 C CA . ASP A 1 192 ? 15.020 -15.987 -20.388 1.00 36.41 192 ASP A CA 1
ATOM 1507 C C . ASP A 1 192 ? 14.418 -15.951 -21.809 1.00 36.41 192 ASP A C 1
ATOM 1509 O O . ASP A 1 192 ? 14.696 -15.017 -22.562 1.00 36.41 192 ASP A O 1
ATOM 1513 N N . HIS A 1 193 ? 13.487 -16.860 -22.139 1.00 39.41 193 HIS A N 1
ATOM 1514 C CA . HIS A 1 193 ? 12.797 -16.900 -23.437 1.00 39.41 193 HIS A CA 1
ATOM 1515 C C . HIS A 1 193 ? 11.296 -17.210 -23.307 1.00 39.41 193 HIS A C 1
ATOM 1517 O O . HIS A 1 193 ? 10.769 -18.082 -23.984 1.00 39.41 193 HIS A O 1
ATOM 1523 N N . ALA A 1 194 ? 10.560 -16.487 -22.457 1.00 40.84 194 ALA A N 1
ATOM 1524 C CA . ALA A 1 194 ? 9.119 -16.327 -22.692 1.00 40.84 194 ALA A CA 1
ATOM 1525 C C . ALA A 1 194 ? 8.917 -15.185 -23.700 1.00 40.84 194 ALA A C 1
ATOM 1527 O O . ALA A 1 194 ? 8.296 -14.163 -23.393 1.00 40.84 194 ALA A O 1
ATOM 1528 N N . SER A 1 195 ? 9.548 -15.300 -24.868 1.00 50.47 195 SER A N 1
ATOM 1529 C CA . SER A 1 195 ? 9.302 -14.402 -25.980 1.00 50.47 195 SER A CA 1
ATOM 1530 C C . SER A 1 195 ? 8.472 -15.153 -27.007 1.00 50.47 195 SER A C 1
ATOM 1532 O O . SER A 1 195 ? 8.895 -16.157 -27.563 1.00 50.47 195 SER A O 1
ATOM 1534 N N . MET A 1 196 ? 7.260 -14.659 -27.266 1.00 55.19 196 MET A N 1
ATOM 1535 C CA . MET A 1 196 ? 6.450 -15.100 -28.409 1.00 55.19 196 MET A CA 1
ATOM 1536 C C . MET A 1 196 ? 7.000 -14.495 -29.715 1.00 55.19 196 MET A C 1
ATOM 1538 O O . MET A 1 196 ? 6.232 -14.123 -30.598 1.00 55.19 196 MET A O 1
ATOM 1542 N N . SER A 1 197 ? 8.318 -14.285 -29.786 1.00 60.56 197 SER A N 1
ATOM 1543 C CA . SER A 1 197 ? 8.984 -13.689 -30.933 1.00 60.56 197 SER A CA 1
ATOM 1544 C C . SER A 1 197 ? 9.070 -14.761 -32.015 1.00 60.56 197 SER A C 1
ATOM 1546 O O . SER A 1 197 ? 9.833 -15.715 -31.873 1.00 60.56 197 SER A O 1
ATOM 1548 N N . GLY A 1 198 ? 8.290 -14.620 -33.086 1.00 65.88 198 GLY A N 1
ATOM 1549 C CA . GLY A 1 198 ? 8.459 -15.449 -34.278 1.00 65.88 198 GLY A CA 1
ATOM 1550 C C . GLY A 1 198 ? 9.830 -15.219 -34.931 1.00 65.88 198 GLY A C 1
ATOM 1551 O O . GLY A 1 198 ? 10.590 -14.339 -34.524 1.00 65.88 198 GLY A O 1
ATOM 1552 N N . ALA A 1 199 ? 10.148 -15.970 -35.990 1.00 76.94 199 ALA A N 1
ATOM 1553 C CA . ALA A 1 199 ? 11.421 -15.841 -36.721 1.00 76.94 199 ALA A CA 1
ATOM 1554 C C . ALA A 1 199 ? 11.698 -14.422 -37.280 1.00 76.94 199 ALA A C 1
ATOM 1556 O O . ALA A 1 199 ? 12.832 -14.091 -37.609 1.00 76.94 199 ALA A O 1
ATOM 1557 N N . ASP A 1 200 ? 10.673 -13.573 -37.366 1.00 84.25 200 ASP A N 1
ATOM 1558 C CA . ASP A 1 200 ? 10.744 -12.167 -37.781 1.00 84.25 200 ASP A CA 1
ATOM 1559 C C . ASP A 1 200 ? 10.995 -11.182 -36.622 1.00 84.25 200 ASP A C 1
ATOM 1561 O O . ASP A 1 200 ? 11.054 -9.969 -36.833 1.00 84.25 200 ASP A O 1
ATOM 1565 N N . GLY A 1 201 ? 11.113 -11.679 -35.389 1.00 86.69 201 GLY A N 1
ATOM 1566 C CA . GLY A 1 201 ? 11.288 -10.868 -34.190 1.00 86.69 201 GLY A CA 1
ATOM 1567 C C . GLY A 1 201 ? 10.036 -10.101 -33.756 1.00 86.69 201 GLY A C 1
ATOM 1568 O O . GLY A 1 201 ? 10.164 -9.165 -32.965 1.00 86.69 201 GLY A O 1
ATOM 1569 N N . LEU A 1 202 ? 8.843 -10.453 -34.252 1.00 90.75 202 LEU A N 1
ATOM 1570 C CA . LEU A 1 202 ? 7.566 -9.871 -33.822 1.00 90.75 202 LEU A CA 1
ATOM 1571 C C . LEU A 1 202 ? 6.840 -10.776 -32.828 1.00 90.75 202 LEU A C 1
ATOM 1573 O O . LEU A 1 202 ? 6.945 -11.997 -32.893 1.00 90.75 202 LEU A O 1
ATOM 1577 N N . VAL A 1 203 ? 6.064 -10.159 -31.936 1.00 91.81 203 VAL A N 1
ATOM 1578 C CA . VAL A 1 203 ? 5.214 -10.849 -30.959 1.00 91.81 203 VAL A CA 1
ATOM 1579 C C . VAL A 1 203 ? 3.845 -11.104 -31.582 1.00 91.81 203 VAL A C 1
ATOM 1581 O O . VAL A 1 203 ? 3.219 -10.169 -32.085 1.00 91.81 203 VAL A O 1
ATOM 1584 N N . GLU A 1 204 ? 3.372 -12.346 -31.535 1.00 94.25 204 GLU A N 1
ATOM 1585 C CA . GLU A 1 204 ? 2.065 -12.748 -32.071 1.00 94.25 204 GLU A CA 1
ATOM 1586 C C . GLU A 1 204 ? 0.952 -12.711 -31.008 1.00 94.25 204 GLU A C 1
ATOM 1588 O O . GLU A 1 204 ? 1.134 -13.147 -29.875 1.00 94.25 204 GLU A O 1
ATOM 1593 N N . CYS A 1 205 ? -0.221 -12.184 -31.358 1.00 95.44 205 CYS A N 1
ATOM 1594 C CA . CYS A 1 205 ? -1.409 -12.217 -30.508 1.00 95.44 205 CYS A CA 1
ATOM 1595 C C . CYS A 1 205 ? -2.066 -13.602 -30.546 1.00 95.44 205 CYS A C 1
ATOM 1597 O O . CYS A 1 205 ? -2.515 -14.034 -31.600 1.00 95.44 205 CYS A O 1
ATOM 1599 N N . LEU A 1 206 ? -2.226 -14.255 -29.398 1.00 95.56 206 LEU A N 1
ATOM 1600 C CA . LEU A 1 206 ? -2.819 -15.589 -29.271 1.00 95.56 206 LEU A CA 1
ATOM 1601 C C . LEU A 1 206 ? -4.338 -15.605 -29.499 1.00 95.56 206 LEU A C 1
ATOM 1603 O O . LEU A 1 206 ? -4.891 -16.667 -29.762 1.00 95.56 206 LEU A O 1
ATOM 1607 N N . TYR A 1 207 ? -5.020 -14.454 -29.448 1.00 95.00 207 TYR A N 1
ATOM 1608 C CA . TYR A 1 207 ? -6.442 -14.390 -29.808 1.00 95.00 207 TYR A CA 1
ATOM 1609 C C . TYR A 1 207 ? -6.685 -14.356 -31.316 1.00 95.00 207 TYR A C 1
ATOM 1611 O O . TYR A 1 207 ? -7.686 -14.889 -31.781 1.00 95.00 207 TYR A O 1
ATOM 1619 N N . CYS A 1 208 ? -5.843 -13.646 -32.076 1.00 96.19 208 CYS A N 1
ATOM 1620 C CA . CYS A 1 208 ? -6.150 -13.300 -33.471 1.00 96.19 208 CYS A CA 1
ATOM 1621 C C . CYS A 1 208 ? -4.996 -13.497 -34.463 1.00 96.19 208 CYS A C 1
ATOM 1623 O O . CYS A 1 208 ? -5.141 -13.141 -35.630 1.00 96.19 208 CYS A O 1
ATOM 1625 N N . GLY A 1 209 ? -3.842 -13.998 -34.020 1.00 94.38 209 GLY A N 1
ATOM 1626 C CA . GLY A 1 209 ? -2.647 -14.198 -34.847 1.00 94.38 209 GLY A CA 1
ATOM 1627 C C . GLY A 1 209 ? -1.960 -12.906 -35.308 1.00 94.38 209 GLY A C 1
ATOM 1628 O O . GLY A 1 209 ? -1.024 -12.938 -36.105 1.00 94.38 209 GLY A O 1
ATOM 1629 N N . HIS A 1 210 ? -2.409 -11.729 -34.854 1.00 93.56 210 HIS A N 1
ATOM 1630 C CA . HIS A 1 210 ? -1.811 -10.461 -35.273 1.00 93.56 210 HIS A CA 1
ATOM 1631 C C . HIS A 1 210 ? -0.385 -10.309 -34.732 1.00 93.56 210 HIS A C 1
ATOM 1633 O O . HIS A 1 210 ? -0.157 -10.423 -33.529 1.00 93.56 210 HIS A O 1
ATOM 1639 N N . ARG A 1 211 ? 0.566 -9.981 -35.610 1.00 93.62 211 ARG A N 1
ATOM 1640 C CA . ARG A 1 211 ? 1.985 -9.827 -35.265 1.00 93.62 211 ARG A CA 1
ATOM 1641 C C . ARG A 1 211 ? 2.339 -8.354 -35.108 1.00 93.62 211 ARG A C 1
ATOM 1643 O O . ARG A 1 211 ? 2.121 -7.558 -36.019 1.00 93.62 211 ARG A O 1
ATOM 1650 N N . ALA A 1 212 ? 2.897 -7.988 -33.958 1.00 94.56 212 ALA A N 1
ATOM 1651 C CA . ALA A 1 212 ? 3.232 -6.609 -33.629 1.00 94.56 212 ALA A CA 1
ATOM 1652 C C . ALA A 1 212 ? 4.525 -6.496 -32.809 1.00 94.56 212 ALA A C 1
ATOM 1654 O O . ALA A 1 212 ? 4.974 -7.427 -32.145 1.00 94.56 212 ALA A O 1
ATOM 1655 N N . ARG A 1 213 ? 5.114 -5.297 -32.821 1.00 94.38 213 ARG A N 1
ATOM 1656 C CA . ARG A 1 213 ? 6.271 -4.940 -31.982 1.00 94.38 213 ARG A CA 1
ATOM 1657 C C . ARG A 1 213 ? 5.914 -4.800 -30.501 1.00 94.38 213 ARG A C 1
ATOM 1659 O O . ARG A 1 213 ? 6.684 -5.188 -29.625 1.00 94.38 213 ARG A O 1
ATOM 1666 N N . LEU A 1 214 ? 4.729 -4.257 -30.223 1.00 95.38 214 LEU A N 1
ATOM 1667 C CA . LEU A 1 214 ? 4.141 -4.168 -28.889 1.00 95.38 214 LEU A CA 1
ATOM 1668 C C . LEU A 1 214 ? 2.698 -4.664 -28.940 1.00 95.38 214 LEU A C 1
ATOM 1670 O O . LEU A 1 214 ? 1.874 -4.090 -29.650 1.00 95.38 214 LEU A O 1
ATOM 1674 N N . LEU A 1 215 ? 2.380 -5.675 -28.136 1.00 95.81 215 LEU A N 1
ATOM 1675 C CA . LEU A 1 215 ? 1.040 -6.251 -28.078 1.00 95.81 215 LEU A CA 1
ATOM 1676 C C . LEU A 1 215 ? 0.086 -5.409 -27.221 1.00 95.81 215 LEU A C 1
ATOM 1678 O O . LEU A 1 215 ? -1.103 -5.361 -27.498 1.00 95.81 215 LEU A O 1
ATOM 1682 N N . THR A 1 216 ? 0.586 -4.690 -26.210 1.00 96.12 216 THR A N 1
ATOM 1683 C CA . THR A 1 216 ? -0.262 -3.974 -25.236 1.00 96.12 216 THR A CA 1
ATOM 1684 C C . THR A 1 216 ? -1.279 -3.007 -25.864 1.00 96.12 216 THR A C 1
ATOM 1686 O O . THR A 1 216 ? -2.446 -3.066 -25.474 1.00 96.12 216 THR A O 1
ATOM 1689 N N . PRO A 1 217 ? -0.915 -2.133 -26.828 1.00 97.25 217 PRO A N 1
ATOM 1690 C CA . PRO A 1 217 ? -1.900 -1.272 -27.484 1.00 97.25 217 PRO A CA 1
ATOM 1691 C C . PRO A 1 217 ? -2.923 -2.086 -28.282 1.00 97.25 217 PRO A C 1
ATOM 1693 O O . PRO A 1 217 ? -4.114 -1.797 -28.236 1.00 97.25 217 PRO A O 1
ATOM 1696 N N . HIS A 1 218 ? -2.471 -3.138 -28.967 1.00 97.25 218 HIS A N 1
ATOM 1697 C CA . HIS A 1 218 ? -3.341 -4.027 -29.727 1.00 97.25 218 HIS A CA 1
ATOM 1698 C C . HIS A 1 218 ? -4.364 -4.735 -28.823 1.00 97.25 218 HIS A C 1
ATOM 1700 O O . HIS A 1 218 ? -5.553 -4.675 -29.119 1.00 97.25 218 HIS A O 1
ATOM 1706 N N . LEU A 1 219 ? -3.938 -5.305 -27.688 1.00 97.44 219 LEU A N 1
ATOM 1707 C CA . LEU A 1 219 ? -4.830 -5.938 -26.705 1.00 97.44 219 LEU A CA 1
ATOM 1708 C C . LEU A 1 219 ? -5.918 -4.972 -26.234 1.00 97.44 219 LEU A C 1
ATOM 1710 O O . LEU A 1 219 ? -7.101 -5.303 -26.271 1.00 97.44 219 LEU A O 1
ATOM 1714 N N . LYS A 1 220 ? -5.525 -3.740 -25.895 1.00 97.50 220 LYS A N 1
ATOM 1715 C CA . LYS A 1 220 ? -6.462 -2.707 -25.450 1.00 97.50 220 LYS A CA 1
ATOM 1716 C C . LYS A 1 220 ? -7.482 -2.341 -26.534 1.00 97.50 220 LYS A C 1
ATOM 1718 O O . LYS A 1 220 ? -8.657 -2.183 -26.225 1.00 97.50 220 LYS A O 1
ATOM 1723 N N . HIS A 1 221 ? -7.044 -2.174 -27.783 1.00 97.75 221 HIS A N 1
ATOM 1724 C CA . HIS A 1 221 ? -7.899 -1.666 -28.862 1.00 97.75 221 HIS A CA 1
ATOM 1725 C C . HIS A 1 221 ? -8.731 -2.739 -29.569 1.00 97.75 221 HIS A C 1
ATOM 1727 O O . HIS A 1 221 ? -9.818 -2.431 -30.047 1.00 97.75 221 HIS A O 1
ATOM 1733 N N . ARG A 1 222 ? -8.224 -3.970 -29.681 1.00 98.00 222 ARG A N 1
ATOM 1734 C CA . ARG A 1 222 ? -8.890 -5.058 -30.413 1.00 98.00 222 ARG A CA 1
ATOM 1735 C C . ARG A 1 222 ? -9.622 -6.040 -29.511 1.00 98.00 222 ARG A C 1
ATOM 1737 O O . ARG A 1 222 ? -10.651 -6.554 -29.928 1.00 98.00 222 ARG A O 1
ATOM 1744 N N . HIS A 1 223 ? -9.112 -6.276 -28.306 1.00 97.12 223 HIS A N 1
ATOM 1745 C CA . HIS A 1 223 ? -9.642 -7.295 -27.398 1.00 97.12 223 HIS A CA 1
ATOM 1746 C C . HIS A 1 223 ? -10.252 -6.706 -26.124 1.00 97.12 223 HIS A C 1
ATOM 1748 O O . HIS A 1 223 ? -10.934 -7.413 -25.397 1.00 97.12 223 HIS A O 1
ATOM 1754 N N . GLY A 1 224 ? -10.030 -5.418 -25.843 1.00 97.56 224 GLY A N 1
ATOM 1755 C CA . GLY A 1 224 ? -10.562 -4.768 -24.645 1.00 97.56 224 GLY A CA 1
ATOM 1756 C C . GLY A 1 224 ? -9.970 -5.296 -23.334 1.00 97.56 224 GLY A C 1
ATOM 1757 O O . GLY A 1 224 ? -10.486 -4.958 -22.274 1.00 97.56 224 GLY A O 1
ATOM 1758 N N . VAL A 1 225 ? -8.889 -6.082 -23.391 1.00 97.88 225 VAL A N 1
ATOM 1759 C CA . VAL A 1 225 ? -8.235 -6.673 -22.216 1.00 97.88 225 VAL A CA 1
ATOM 1760 C C . VAL A 1 225 ? -6.913 -5.986 -21.893 1.00 97.88 225 VAL A C 1
ATOM 1762 O O . VAL A 1 225 ? -6.219 -5.429 -22.753 1.00 97.88 225 VAL A O 1
ATOM 1765 N N . THR A 1 226 ? -6.532 -6.045 -20.623 1.00 97.25 226 THR A N 1
ATOM 1766 C CA . THR A 1 226 ? -5.219 -5.625 -20.144 1.00 97.25 226 THR A CA 1
ATOM 1767 C C . THR A 1 226 ? -4.166 -6.712 -20.377 1.00 97.25 226 THR A C 1
ATOM 1769 O O . THR A 1 226 ? -4.459 -7.897 -20.509 1.00 97.25 226 THR A O 1
ATOM 1772 N N . ALA A 1 227 ? -2.886 -6.330 -20.353 1.00 96.00 227 ALA A N 1
ATOM 1773 C CA . ALA A 1 227 ? -1.786 -7.293 -20.453 1.00 96.00 227 ALA A CA 1
ATOM 1774 C C . ALA A 1 227 ? -1.705 -8.267 -19.258 1.00 96.00 227 ALA A C 1
ATOM 1776 O O . ALA A 1 227 ? -0.999 -9.266 -19.343 1.00 96.00 227 ALA A O 1
ATOM 1777 N N . ALA A 1 228 ? -2.335 -7.964 -18.118 1.00 96.12 228 ALA A N 1
ATOM 1778 C CA . ALA A 1 228 ? -2.378 -8.875 -16.974 1.00 96.12 228 ALA A CA 1
ATOM 1779 C C . ALA A 1 228 ? -3.447 -9.956 -17.181 1.00 96.12 228 ALA A C 1
ATOM 1781 O O . ALA A 1 228 ? -3.139 -11.135 -17.041 1.00 96.12 228 ALA A O 1
ATOM 1782 N N . GLU A 1 229 ? -4.652 -9.550 -17.591 1.00 96.94 229 GLU A N 1
ATOM 1783 C CA . GLU A 1 229 ? -5.756 -10.458 -17.937 1.00 96.94 229 GLU A CA 1
ATOM 1784 C C . GLU A 1 229 ? -5.361 -11.387 -19.083 1.00 96.94 229 GLU A C 1
ATOM 1786 O O . GLU A 1 229 ? -5.448 -12.600 -18.938 1.00 96.94 229 GLU A O 1
ATOM 1791 N N . TYR A 1 230 ? -4.787 -10.834 -20.156 1.00 96.62 230 TYR A N 1
ATOM 1792 C CA . TYR A 1 230 ? -4.293 -11.611 -21.293 1.00 96.62 230 TYR A CA 1
ATOM 1793 C C . TYR A 1 230 ? -3.284 -12.697 -20.887 1.00 96.62 230 TYR A C 1
ATOM 1795 O O . TYR A 1 230 ? -3.316 -13.816 -21.390 1.00 96.62 230 TYR A O 1
ATOM 1803 N N . ARG A 1 231 ? -2.380 -12.392 -19.944 1.00 96.19 231 ARG A N 1
ATOM 1804 C CA . ARG A 1 231 ? -1.435 -13.395 -19.435 1.00 96.19 231 ARG A CA 1
ATOM 1805 C C . ARG A 1 231 ? -2.133 -14.479 -18.629 1.00 96.19 231 ARG A C 1
ATOM 1807 O O . ARG A 1 231 ? -1.784 -15.641 -18.787 1.00 96.19 231 ARG A O 1
ATOM 1814 N N . ALA A 1 232 ? -3.074 -14.099 -17.768 1.00 95.81 232 ALA A N 1
ATOM 1815 C CA . ALA A 1 232 ? -3.811 -15.050 -16.948 1.00 95.81 232 ALA A CA 1
ATOM 1816 C C . ALA A 1 232 ? -4.629 -16.015 -17.820 1.00 95.81 232 ALA A C 1
ATOM 1818 O O . ALA A 1 232 ? -4.573 -17.219 -17.601 1.00 95.81 232 ALA A O 1
ATOM 1819 N N . GLU A 1 233 ? -5.313 -15.497 -18.842 1.00 97.12 233 GLU A N 1
ATOM 1820 C CA . GLU A 1 233 ? -6.156 -16.291 -19.742 1.00 97.12 233 GLU A CA 1
ATOM 1821 C C . GLU A 1 233 ? -5.350 -17.293 -20.577 1.00 97.12 233 GLU A C 1
ATOM 1823 O O . GLU A 1 233 ? -5.750 -18.444 -20.732 1.00 97.12 233 GLU A O 1
ATOM 1828 N N . HIS A 1 234 ? -4.167 -16.894 -21.048 1.00 95.38 234 HIS A N 1
ATOM 1829 C CA . HIS A 1 234 ? -3.290 -17.757 -21.842 1.00 95.38 234 HIS A CA 1
ATOM 1830 C C . HIS A 1 234 ? -2.226 -18.502 -21.018 1.00 95.38 234 HIS A C 1
ATOM 1832 O O . HIS A 1 234 ? -1.278 -19.039 -21.590 1.00 95.38 234 HIS A O 1
ATOM 1838 N N . ASN A 1 235 ? -2.351 -18.540 -19.685 1.00 93.81 235 ASN A N 1
ATOM 1839 C CA . ASN A 1 235 ? -1.388 -19.179 -18.775 1.00 93.81 235 ASN A CA 1
ATOM 1840 C C . ASN A 1 235 ? 0.073 -18.730 -18.989 1.00 93.81 235 ASN A C 1
ATOM 1842 O O . ASN A 1 235 ? 1.021 -19.496 -18.807 1.00 93.81 235 ASN A O 1
ATOM 1846 N N . LEU A 1 236 ? 0.273 -17.471 -19.377 1.00 91.00 236 LEU A N 1
ATOM 1847 C CA . LEU A 1 236 ? 1.597 -16.890 -19.561 1.00 91.00 236 LEU A CA 1
ATOM 1848 C C . LEU A 1 236 ? 2.160 -16.445 -18.203 1.00 91.00 236 LEU A C 1
ATOM 1850 O O . LEU A 1 236 ? 1.439 -15.842 -17.399 1.00 91.00 236 LEU A O 1
ATOM 1854 N N . PRO A 1 237 ? 3.462 -16.654 -17.934 1.00 91.88 237 PRO A N 1
ATOM 1855 C CA . PRO A 1 237 ? 4.060 -16.181 -16.696 1.00 91.88 237 PRO A CA 1
ATOM 1856 C C . PRO A 1 237 ? 3.968 -14.654 -16.617 1.00 91.88 237 PRO A C 1
ATOM 1858 O O . PRO A 1 237 ? 4.040 -13.956 -17.628 1.00 91.88 237 PRO A O 1
ATOM 1861 N N . ALA A 1 238 ? 3.885 -14.100 -15.405 1.00 89.62 238 ALA A N 1
ATOM 1862 C CA . ALA A 1 238 ? 3.839 -12.647 -15.207 1.00 89.62 238 ALA A CA 1
ATOM 1863 C C . ALA A 1 238 ? 5.051 -11.912 -15.827 1.00 89.62 238 ALA A C 1
ATOM 1865 O O . ALA A 1 238 ? 4.954 -10.739 -16.188 1.00 89.62 238 ALA A O 1
ATOM 1866 N N . SER A 1 239 ? 6.180 -12.613 -15.982 1.00 87.62 239 SER A N 1
ATOM 1867 C CA . SER A 1 239 ? 7.400 -12.139 -16.643 1.00 87.62 239 SER A CA 1
ATOM 1868 C C . SER A 1 239 ? 7.353 -12.181 -18.176 1.00 87.62 239 SER A C 1
ATOM 1870 O O . SER A 1 239 ? 8.233 -11.592 -18.804 1.00 87.62 239 SER A O 1
ATOM 1872 N N . ALA A 1 240 ? 6.350 -12.821 -18.792 1.00 89.69 240 ALA A N 1
ATOM 1873 C CA . ALA A 1 240 ? 6.206 -12.876 -20.243 1.00 89.69 240 ALA A CA 1
ATOM 1874 C C . ALA A 1 240 ? 6.090 -11.461 -20.816 1.00 89.69 240 ALA A C 1
ATOM 1876 O O . ALA A 1 240 ? 5.237 -10.649 -20.411 1.00 89.69 240 ALA A O 1
ATOM 1877 N N . SER A 1 241 ? 6.976 -11.153 -21.757 1.00 90.88 241 SER A N 1
ATOM 1878 C CA . SER A 1 241 ? 7.034 -9.831 -22.357 1.00 90.88 241 SER A CA 1
ATOM 1879 C C . SER A 1 241 ? 6.021 -9.716 -23.487 1.00 90.88 241 SER A C 1
ATOM 1881 O O . SER A 1 241 ? 5.952 -10.567 -24.362 1.00 90.88 241 SER A O 1
ATOM 1883 N N . MET A 1 242 ? 5.284 -8.608 -23.496 1.00 94.81 242 MET A N 1
ATOM 1884 C CA . MET A 1 242 ? 4.364 -8.233 -24.579 1.00 94.81 242 MET A CA 1
ATOM 1885 C C . MET A 1 242 ? 5.052 -7.338 -25.624 1.00 94.81 242 MET A C 1
ATOM 1887 O O . MET A 1 242 ? 4.391 -6.590 -26.342 1.00 94.81 242 MET A O 1
ATOM 1891 N N . MET A 1 243 ? 6.386 -7.338 -25.642 1.00 93.50 243 MET A N 1
ATOM 1892 C CA . MET A 1 243 ? 7.229 -6.506 -26.494 1.00 93.50 243 MET A CA 1
ATOM 1893 C C . MET A 1 243 ? 8.268 -7.387 -27.180 1.00 93.50 243 MET A C 1
ATOM 1895 O O . MET A 1 243 ? 8.907 -8.210 -26.515 1.00 93.50 243 MET A O 1
ATOM 1899 N N . ALA A 1 244 ? 8.452 -7.154 -28.478 1.00 92.44 244 ALA A N 1
ATOM 1900 C CA . ALA A 1 244 ? 9.470 -7.783 -29.306 1.00 92.44 244 ALA A CA 1
ATOM 1901 C C . ALA A 1 244 ? 10.863 -7.681 -28.672 1.00 92.44 244 ALA A C 1
ATOM 1903 O O . ALA A 1 244 ? 11.234 -6.648 -28.102 1.00 92.44 244 ALA A O 1
ATOM 1904 N N . ASP A 1 245 ? 11.660 -8.744 -28.794 1.00 88.19 245 ASP A N 1
ATOM 1905 C CA . ASP A 1 245 ? 12.987 -8.801 -28.172 1.00 88.19 245 ASP A CA 1
ATOM 1906 C C . ASP A 1 245 ? 13.921 -7.704 -28.706 1.00 88.19 245 ASP A C 1
ATOM 1908 O O . ASP A 1 245 ? 14.662 -7.098 -27.929 1.00 88.19 245 ASP A O 1
ATOM 1912 N N . ALA A 1 246 ? 13.820 -7.362 -29.996 1.00 86.44 246 ALA A N 1
ATOM 1913 C CA . ALA A 1 246 ? 14.587 -6.274 -30.604 1.00 86.44 246 ALA A CA 1
ATOM 1914 C C . ALA A 1 246 ? 14.267 -4.903 -29.977 1.00 86.44 246 ALA A C 1
ATOM 1916 O O . ALA A 1 246 ? 15.174 -4.110 -29.704 1.00 86.44 246 ALA A O 1
ATOM 1917 N N . ASP A 1 247 ? 12.995 -4.623 -29.684 1.00 88.81 247 ASP A N 1
ATOM 1918 C CA . ASP A 1 247 ? 12.588 -3.373 -29.034 1.00 88.81 247 ASP A CA 1
ATOM 1919 C C . ASP A 1 247 ? 12.958 -3.353 -27.550 1.00 88.81 247 ASP A C 1
ATOM 1921 O O . ASP A 1 247 ? 13.337 -2.304 -27.014 1.00 88.81 247 ASP A O 1
ATOM 1925 N N . ARG A 1 248 ? 12.941 -4.518 -26.888 1.00 89.31 248 ARG A N 1
ATOM 1926 C CA . ARG A 1 248 ? 13.437 -4.670 -25.514 1.00 89.31 248 ARG A CA 1
ATOM 1927 C C . ARG A 1 248 ? 14.941 -4.408 -25.446 1.00 89.31 248 ARG A C 1
ATOM 1929 O O . ARG A 1 248 ? 15.384 -3.641 -24.587 1.00 89.31 248 ARG A O 1
ATOM 1936 N N . ALA A 1 249 ? 15.713 -4.979 -26.371 1.00 88.25 249 ALA A N 1
ATOM 1937 C CA . ALA A 1 249 ? 17.149 -4.753 -26.492 1.00 88.25 249 ALA A CA 1
ATOM 1938 C C . ALA A 1 249 ? 17.450 -3.273 -26.765 1.00 88.25 249 ALA A C 1
ATOM 1940 O O . ALA A 1 249 ? 18.240 -2.666 -26.041 1.00 88.25 249 ALA A O 1
ATOM 1941 N N . ARG A 1 250 ? 16.742 -2.650 -27.717 1.00 91.00 250 ARG A N 1
ATOM 1942 C CA . ARG A 1 250 ? 16.859 -1.216 -28.028 1.00 91.00 250 ARG A CA 1
ATOM 1943 C C . ARG A 1 250 ? 16.534 -0.330 -26.825 1.00 91.00 250 ARG A C 1
ATOM 1945 O O . ARG A 1 250 ? 17.293 0.586 -26.518 1.00 91.00 250 ARG A O 1
ATOM 1952 N N . SER A 1 251 ? 15.442 -0.612 -26.115 1.00 88.88 251 SER A N 1
ATOM 1953 C CA . SER A 1 251 ? 15.031 0.128 -24.912 1.00 88.88 251 SER A CA 1
ATOM 1954 C C . SER A 1 251 ? 16.050 -0.007 -23.782 1.00 88.88 251 SER A C 1
ATOM 1956 O O . SER A 1 251 ? 16.356 0.972 -23.101 1.00 88.88 251 SER A O 1
ATOM 1958 N N . SER A 1 252 ? 16.608 -1.208 -23.602 1.00 91.06 252 SER A N 1
ATOM 1959 C CA . SER A 1 252 ? 17.682 -1.478 -22.642 1.00 91.06 252 SER A CA 1
ATOM 1960 C C . SER A 1 252 ? 18.958 -0.709 -22.991 1.00 91.06 252 SER A C 1
ATOM 1962 O O . SER A 1 252 ? 19.533 -0.056 -22.122 1.00 91.06 252 SER A O 1
ATOM 1964 N N . SER A 1 253 ? 19.385 -0.723 -24.257 1.00 92.44 253 SER A N 1
ATOM 1965 C CA . SER A 1 253 ? 20.553 0.035 -24.725 1.00 92.44 253 SER A CA 1
ATOM 1966 C C . SER A 1 253 ? 20.349 1.540 -24.589 1.00 92.44 253 SER A C 1
ATOM 1968 O O . SER A 1 253 ? 21.212 2.207 -24.034 1.00 92.44 253 SER A O 1
ATOM 1970 N N . LYS A 1 254 ? 19.176 2.068 -24.966 1.00 93.00 254 LYS A N 1
ATOM 1971 C CA . LYS A 1 254 ? 18.837 3.484 -24.762 1.00 93.00 254 LYS A CA 1
ATOM 1972 C C . LYS A 1 254 ? 18.857 3.858 -23.281 1.00 93.00 254 LYS A C 1
ATOM 1974 O O . LYS A 1 254 ? 19.362 4.912 -22.921 1.00 93.00 254 LYS A O 1
ATOM 1979 N N . ARG A 1 255 ? 18.336 2.998 -22.398 1.00 90.94 255 ARG A N 1
ATOM 1980 C CA . ARG A 1 255 ? 18.390 3.226 -20.946 1.00 90.94 255 ARG A CA 1
ATOM 1981 C C . ARG A 1 255 ? 19.826 3.243 -20.430 1.00 90.94 255 ARG A C 1
ATOM 1983 O O . ARG A 1 255 ? 20.153 4.133 -19.655 1.00 90.94 255 ARG A O 1
ATOM 1990 N N . ARG A 1 256 ? 20.667 2.306 -20.874 1.00 92.75 256 ARG A N 1
ATOM 1991 C CA . ARG A 1 256 ? 22.099 2.275 -20.544 1.00 92.75 256 ARG A CA 1
ATOM 1992 C C . ARG A 1 256 ? 22.812 3.532 -21.036 1.00 92.75 256 ARG A C 1
ATOM 1994 O O . ARG A 1 256 ? 23.468 4.174 -20.234 1.00 92.75 256 ARG A O 1
ATOM 2001 N N . GLN A 1 257 ? 22.595 3.931 -22.286 1.00 95.12 257 GLN A N 1
ATOM 2002 C CA . GLN A 1 257 ? 23.150 5.161 -22.850 1.00 95.12 257 GLN A CA 1
ATOM 2003 C C . GLN A 1 257 ? 22.726 6.394 -22.046 1.00 95.12 257 GLN A C 1
ATOM 2005 O O . GLN A 1 257 ? 23.581 7.165 -21.640 1.00 95.12 257 GLN A O 1
ATOM 2010 N N . MET A 1 258 ? 21.435 6.542 -21.730 1.00 92.38 258 MET A N 1
ATOM 2011 C CA . MET A 1 258 ? 20.948 7.663 -20.915 1.00 92.38 258 MET A CA 1
ATOM 2012 C C . MET A 1 258 ? 21.577 7.699 -19.516 1.00 92.38 258 MET A C 1
ATOM 2014 O O . MET A 1 258 ? 21.767 8.775 -18.967 1.00 92.38 258 MET A O 1
ATOM 2018 N N . ILE A 1 259 ? 21.864 6.538 -18.922 1.00 93.50 259 ILE A N 1
ATOM 2019 C CA . ILE A 1 259 ? 22.569 6.439 -17.636 1.00 93.50 259 ILE A CA 1
ATOM 2020 C C . ILE A 1 259 ? 24.046 6.819 -17.795 1.00 93.50 259 ILE A C 1
ATOM 2022 O O . ILE A 1 259 ? 24.614 7.437 -16.903 1.00 93.50 259 ILE A O 1
ATOM 2026 N N . THR A 1 260 ? 24.674 6.436 -18.907 1.00 93.62 260 THR A N 1
ATOM 2027 C CA . THR A 1 260 ? 26.058 6.804 -19.224 1.00 93.62 260 THR A CA 1
ATOM 2028 C C . THR A 1 260 ? 26.197 8.307 -19.471 1.00 93.62 260 THR A C 1
ATOM 2030 O O . THR A 1 260 ? 27.125 8.913 -18.950 1.00 93.62 260 THR A O 1
ATOM 2033 N N . GLU A 1 261 ? 25.275 8.903 -20.230 1.00 95.50 261 GLU A N 1
ATOM 2034 C CA . GLU A 1 261 ? 25.227 10.343 -20.522 1.00 95.50 261 GLU A CA 1
ATOM 2035 C C . GLU A 1 261 ? 24.905 11.169 -19.272 1.00 95.50 261 GLU A C 1
ATOM 2037 O O . GLU A 1 261 ? 25.472 12.240 -19.073 1.00 95.50 261 GLU A O 1
ATOM 2042 N N . ASP A 1 262 ? 24.011 10.666 -18.420 1.00 95.25 262 ASP A N 1
ATOM 2043 C CA . ASP A 1 262 ? 23.573 11.339 -17.204 1.00 95.25 262 ASP A CA 1
ATOM 2044 C C . ASP A 1 262 ? 23.468 10.346 -16.031 1.00 95.25 262 ASP A C 1
ATOM 2046 O O . ASP A 1 262 ? 22.393 9.792 -15.748 1.00 95.25 262 ASP A O 1
ATOM 2050 N N . PRO A 1 263 ? 24.578 10.131 -15.300 1.00 92.56 263 PRO A N 1
ATOM 2051 C CA . PRO A 1 263 ? 24.591 9.260 -14.131 1.00 92.56 263 PRO A CA 1
ATOM 2052 C C . PRO A 1 263 ? 23.638 9.712 -13.017 1.00 92.56 263 PRO A C 1
ATOM 2054 O O . PRO A 1 263 ? 23.206 8.869 -12.225 1.00 92.56 263 PRO A O 1
ATOM 2057 N N . SER A 1 264 ? 23.262 11.001 -12.965 1.00 87.12 264 SER A N 1
ATOM 2058 C CA . SER A 1 264 ? 22.327 11.532 -11.958 1.00 87.12 264 SER A CA 1
ATOM 2059 C C . SER A 1 264 ? 20.915 10.962 -12.117 1.00 87.12 264 SER A C 1
ATOM 2061 O O . SER A 1 264 ? 20.136 10.902 -11.164 1.00 87.12 264 SER A O 1
ATOM 2063 N N . ARG A 1 265 ? 20.587 10.388 -13.284 1.00 85.69 265 ARG A N 1
ATOM 2064 C CA . ARG A 1 265 ? 19.343 9.625 -13.465 1.00 85.69 265 ARG A CA 1
ATOM 2065 C C . ARG A 1 265 ? 19.246 8.423 -12.548 1.00 85.69 265 ARG A C 1
ATOM 2067 O O . ARG A 1 265 ? 18.137 7.957 -12.320 1.00 85.69 265 ARG A O 1
ATOM 2074 N N . LEU A 1 266 ? 20.354 7.914 -12.017 1.00 84.38 266 LEU A N 1
ATOM 2075 C CA . LEU A 1 266 ? 20.344 6.853 -11.013 1.00 84.38 266 LEU A CA 1
ATOM 2076 C C . LEU A 1 266 ? 20.178 7.376 -9.583 1.00 84.38 266 LEU A C 1
ATOM 2078 O O . LEU A 1 266 ? 20.048 6.561 -8.672 1.00 84.38 266 LEU A O 1
ATOM 2082 N N . ASP A 1 267 ? 20.148 8.689 -9.349 1.00 79.06 267 ASP A N 1
ATOM 2083 C CA . ASP A 1 267 ? 20.104 9.244 -7.992 1.00 79.06 267 ASP A CA 1
ATOM 2084 C C . ASP A 1 267 ? 18.822 8.860 -7.248 1.00 79.06 267 ASP A C 1
ATOM 2086 O O . ASP A 1 267 ? 18.868 8.602 -6.050 1.00 79.06 267 ASP A O 1
ATOM 2090 N N . HIS A 1 268 ? 17.703 8.690 -7.960 1.00 73.06 268 HIS A N 1
ATOM 2091 C CA . HIS A 1 268 ? 16.461 8.162 -7.381 1.00 73.06 268 HIS A CA 1
ATOM 2092 C C . HIS A 1 268 ? 16.506 6.652 -7.060 1.00 73.06 268 HIS A C 1
ATOM 2094 O O . HIS A 1 268 ? 15.608 6.142 -6.390 1.00 73.06 268 HIS A O 1
ATOM 2100 N N . LEU A 1 269 ? 17.511 5.924 -7.568 1.00 77.06 269 LEU A N 1
ATOM 2101 C CA . LEU A 1 269 ? 17.748 4.498 -7.305 1.00 77.06 269 LEU A CA 1
ATOM 2102 C C . LEU A 1 269 ? 18.854 4.261 -6.272 1.00 77.06 269 LEU A C 1
ATOM 2104 O O . LEU A 1 269 ? 18.948 3.155 -5.733 1.00 77.06 269 LEU A O 1
ATOM 2108 N N . ARG A 1 270 ? 19.699 5.261 -5.984 1.00 75.31 270 ARG A N 1
ATOM 2109 C CA . ARG A 1 270 ? 20.677 5.168 -4.897 1.00 75.31 270 ARG A CA 1
ATOM 2110 C C . ARG A 1 270 ? 19.914 4.953 -3.595 1.00 75.31 270 ARG A C 1
ATOM 2112 O O . ARG A 1 270 ? 19.007 5.710 -3.262 1.00 75.31 270 ARG A O 1
ATOM 2119 N N . GLN A 1 271 ? 20.267 3.890 -2.871 1.00 62.00 271 GLN A N 1
ATOM 2120 C CA . GLN A 1 271 ? 19.661 3.603 -1.576 1.00 62.00 271 GLN A CA 1
ATOM 2121 C C . GLN A 1 271 ? 19.806 4.842 -0.684 1.00 62.00 271 GLN A C 1
ATOM 2123 O O . GLN A 1 271 ? 20.884 5.409 -0.527 1.00 62.00 271 GLN A O 1
ATOM 2128 N N . TRP A 1 272 ? 18.670 5.313 -0.186 1.00 64.50 272 TRP A N 1
ATOM 2129 C CA . TRP A 1 272 ? 18.501 6.615 0.445 1.00 64.50 272 TRP A CA 1
ATOM 2130 C C . TRP A 1 272 ? 19.208 6.650 1.808 1.00 64.50 272 TRP A C 1
ATOM 2132 O O . TRP A 1 272 ? 18.626 6.310 2.835 1.00 64.50 272 TRP A O 1
ATOM 2142 N N . HIS A 1 273 ? 20.499 6.982 1.821 1.00 61.09 273 HIS A N 1
ATOM 2143 C CA . HIS A 1 273 ? 21.355 6.752 2.989 1.00 61.09 273 HIS A CA 1
ATOM 2144 C C . HIS A 1 273 ? 21.366 7.875 4.039 1.00 61.09 273 HIS A C 1
ATOM 2146 O O . HIS A 1 273 ? 21.968 7.668 5.092 1.00 61.09 273 HIS A O 1
ATOM 2152 N N . SER A 1 274 ? 20.702 9.023 3.827 1.00 80.38 274 SER A N 1
ATOM 2153 C CA . SER A 1 274 ? 20.630 10.077 4.855 1.00 80.38 274 SER A CA 1
ATOM 2154 C C . SER A 1 274 ? 19.208 10.301 5.401 1.00 80.38 274 SER A C 1
ATOM 2156 O O . SER A 1 274 ? 18.251 10.454 4.631 1.00 80.38 274 SER A O 1
ATOM 2158 N N . PRO A 1 275 ? 19.040 10.356 6.737 1.00 85.62 275 PRO A N 1
ATOM 2159 C CA . PRO A 1 275 ? 17.784 10.754 7.374 1.00 85.62 275 PRO A CA 1
ATOM 2160 C C . PRO A 1 275 ? 17.254 12.115 6.893 1.00 85.62 275 PRO A C 1
ATOM 2162 O O . PRO A 1 275 ? 16.043 12.314 6.799 1.00 85.62 275 PRO A O 1
ATOM 2165 N N . GLU A 1 276 ? 18.146 13.051 6.563 1.00 82.88 276 GLU A N 1
ATOM 2166 C CA . GLU A 1 276 ? 17.809 14.384 6.060 1.00 82.88 276 GLU A CA 1
ATOM 2167 C C . GLU A 1 276 ? 17.108 14.315 4.703 1.00 82.88 276 GLU A C 1
ATOM 2169 O O . GLU A 1 276 ? 16.108 15.003 4.492 1.00 82.88 276 GLU A O 1
ATOM 2174 N N . HIS A 1 277 ? 17.585 13.451 3.806 1.00 79.75 277 HIS A N 1
ATOM 2175 C CA . HIS A 1 277 ? 16.979 13.277 2.495 1.00 79.75 277 HIS A CA 1
ATOM 2176 C C . HIS A 1 277 ? 15.587 12.638 2.598 1.00 79.75 277 HIS A C 1
ATOM 2178 O O . HIS A 1 277 ? 14.631 13.129 1.999 1.00 79.75 277 HIS A O 1
ATOM 2184 N N . LEU A 1 278 ? 15.429 11.614 3.446 1.00 82.94 278 LEU A N 1
ATOM 2185 C CA . LEU A 1 278 ? 14.114 11.027 3.735 1.00 82.94 278 LEU A CA 1
ATOM 2186 C C . LEU A 1 278 ? 13.143 12.066 4.304 1.00 82.94 278 LEU A C 1
ATOM 2188 O O . LEU A 1 278 ? 11.967 12.086 3.944 1.00 82.94 278 LEU A O 1
ATOM 2192 N N . LYS A 1 279 ? 13.624 12.968 5.165 1.00 85.31 279 LYS A N 1
ATOM 2193 C CA . LYS A 1 279 ? 12.813 14.064 5.702 1.00 85.31 279 LYS A CA 1
ATOM 2194 C C . LYS A 1 279 ? 12.361 15.035 4.606 1.00 85.31 279 LYS A C 1
ATOM 2196 O O . LYS A 1 279 ? 11.198 15.432 4.611 1.00 85.31 279 LYS A O 1
ATOM 2201 N N . GLN A 1 280 ? 13.243 15.395 3.673 1.00 84.94 280 GLN A N 1
ATOM 2202 C CA . GLN A 1 280 ? 12.908 16.264 2.538 1.00 84.94 280 GLN A CA 1
ATOM 2203 C C . GLN A 1 280 ? 11.892 15.603 1.600 1.00 84.94 280 GLN A C 1
ATOM 2205 O O . GLN A 1 280 ? 10.893 16.226 1.245 1.00 84.94 280 GLN A O 1
ATOM 2210 N N . MET A 1 281 ? 12.086 14.326 1.260 1.00 82.06 281 MET A N 1
ATOM 2211 C CA . MET A 1 281 ? 11.125 13.575 0.451 1.00 82.06 281 MET A CA 1
ATOM 2212 C C . MET A 1 281 ? 9.774 13.435 1.142 1.00 82.06 281 MET A C 1
ATOM 2214 O O . MET A 1 281 ? 8.748 13.628 0.499 1.00 82.06 281 MET A O 1
ATOM 2218 N N . ASN A 1 282 ? 9.755 13.147 2.446 1.00 86.31 282 ASN A N 1
ATOM 2219 C CA . ASN A 1 282 ? 8.515 13.081 3.214 1.00 86.31 282 ASN A CA 1
ATOM 2220 C C . ASN A 1 282 ? 7.797 14.430 3.223 1.00 86.31 282 ASN A C 1
ATOM 2222 O O . ASN A 1 282 ? 6.584 14.461 3.046 1.00 86.31 282 ASN A O 1
ATOM 2226 N N . ALA A 1 283 ? 8.523 15.542 3.364 1.00 90.06 283 ALA A N 1
ATOM 2227 C CA . ALA A 1 283 ? 7.930 16.872 3.256 1.00 90.06 283 ALA A CA 1
ATOM 2228 C C . ALA A 1 283 ? 7.318 17.098 1.863 1.00 90.06 283 ALA A C 1
ATOM 2230 O O . ALA A 1 283 ? 6.147 17.454 1.762 1.00 90.06 283 ALA A O 1
ATOM 2231 N N . ALA A 1 284 ? 8.054 16.799 0.789 1.00 87.31 284 ALA A N 1
ATOM 2232 C CA . ALA A 1 284 ? 7.554 16.930 -0.580 1.00 87.31 284 ALA A CA 1
ATOM 2233 C C . ALA A 1 284 ? 6.362 15.998 -0.877 1.00 87.31 284 ALA A C 1
ATOM 2235 O O . ALA A 1 284 ? 5.421 16.384 -1.569 1.00 87.31 284 ALA A O 1
ATOM 2236 N N . ALA A 1 285 ? 6.373 14.775 -0.345 1.00 87.75 285 ALA A N 1
ATOM 2237 C CA . ALA A 1 285 ? 5.276 13.823 -0.472 1.00 87.75 285 ALA A CA 1
ATOM 2238 C C . ALA A 1 285 ? 4.032 14.301 0.287 1.00 87.75 285 ALA A C 1
ATOM 2240 O O . ALA A 1 285 ? 2.934 14.248 -0.263 1.00 87.75 285 ALA A O 1
ATOM 2241 N N . VAL A 1 286 ? 4.195 14.823 1.507 1.00 92.44 286 VAL A N 1
ATOM 2242 C CA . VAL A 1 286 ? 3.104 15.428 2.287 1.00 92.44 286 VAL A CA 1
ATOM 2243 C C . VAL A 1 286 ? 2.500 16.614 1.540 1.00 92.44 286 VAL A C 1
ATOM 2245 O O . VAL A 1 286 ? 1.277 16.700 1.463 1.00 92.44 286 VAL A O 1
ATOM 2248 N N . GLU A 1 287 ? 3.31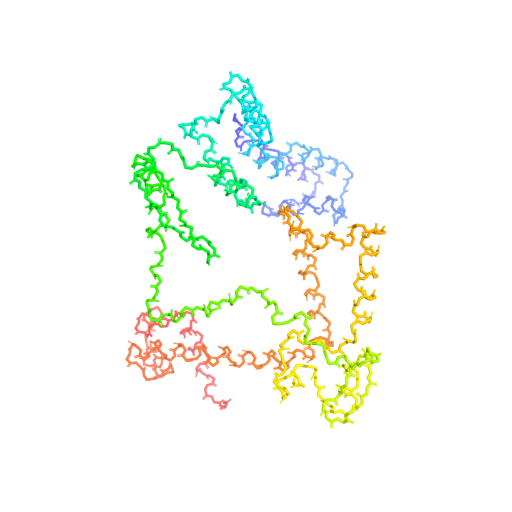5 17.479 0.934 1.00 93.62 287 GLU A N 1
ATOM 2249 C CA . GLU A 1 287 ? 2.812 18.595 0.123 1.00 93.62 287 GLU A CA 1
ATOM 2250 C C . GLU A 1 287 ? 2.058 18.118 -1.125 1.00 93.62 287 GLU A C 1
ATOM 2252 O O . GLU A 1 287 ? 0.958 18.594 -1.397 1.00 93.62 287 GLU A O 1
ATOM 2257 N N . LYS A 1 288 ? 2.559 17.101 -1.840 1.00 90.88 288 LYS A N 1
ATOM 2258 C CA . LYS A 1 288 ? 1.828 16.499 -2.972 1.00 90.88 288 LYS A CA 1
ATOM 2259 C C . LYS A 1 288 ? 0.499 15.880 -2.545 1.00 90.88 288 LYS A C 1
ATOM 2261 O O . LYS A 1 288 ? -0.501 16.020 -3.249 1.00 90.88 288 LYS A O 1
ATOM 2266 N N . VAL A 1 289 ? 0.471 15.208 -1.395 1.00 90.00 289 VAL A N 1
ATOM 2267 C CA . VAL A 1 289 ? -0.763 14.669 -0.816 1.00 90.00 289 VAL A CA 1
ATOM 2268 C C . VAL A 1 289 ? -1.717 15.818 -0.491 1.00 90.00 289 VAL A C 1
ATOM 2270 O O . VAL A 1 289 ? -2.855 15.783 -0.947 1.00 90.00 289 VAL A O 1
ATOM 2273 N N . ARG A 1 290 ? -1.265 16.872 0.202 1.00 93.06 290 ARG A N 1
ATOM 2274 C CA . ARG A 1 290 ? -2.079 18.063 0.510 1.00 93.06 290 ARG A CA 1
ATOM 2275 C C . ARG A 1 290 ? -2.663 18.707 -0.745 1.00 93.06 290 ARG A C 1
ATOM 2277 O O . ARG A 1 290 ? -3.876 18.889 -0.802 1.00 93.06 290 ARG A O 1
ATOM 2284 N N . ALA A 1 291 ? -1.842 18.959 -1.762 1.00 91.50 291 ALA A N 1
ATOM 2285 C CA . ALA A 1 291 ? -2.291 19.504 -3.041 1.00 91.50 291 ALA A CA 1
ATOM 2286 C C . ALA A 1 291 ? -3.348 18.599 -3.698 1.00 91.50 291 ALA A C 1
ATOM 2288 O O . ALA A 1 291 ? -4.414 19.057 -4.099 1.00 91.50 291 ALA A O 1
ATOM 2289 N N . SER A 1 292 ? -3.118 17.284 -3.705 1.00 90.12 292 SER A N 1
ATOM 2290 C CA . SER A 1 292 ? -4.080 16.313 -4.238 1.00 90.12 292 SER A CA 1
ATOM 2291 C C . SER A 1 292 ? -5.360 16.178 -3.400 1.00 90.12 292 SER A C 1
ATOM 2293 O O . SER A 1 292 ? -6.371 15.687 -3.896 1.00 90.12 292 SER A O 1
ATOM 2295 N N . HIS A 1 293 ? -5.339 16.560 -2.123 1.00 86.06 293 HIS A N 1
ATOM 2296 C CA . HIS A 1 293 ? -6.540 16.652 -1.295 1.00 86.06 293 HIS A CA 1
ATOM 2297 C C . HIS A 1 293 ? -7.345 17.924 -1.582 1.00 86.06 293 HIS A C 1
ATOM 2299 O O . HIS A 1 293 ? -8.556 17.905 -1.375 1.00 86.06 293 HIS A O 1
ATOM 2305 N N . GLN A 1 294 ? -6.694 18.998 -2.032 1.00 90.25 294 GLN A N 1
ATOM 2306 C CA . GLN A 1 294 ? -7.338 20.264 -2.391 1.00 90.25 294 GLN A CA 1
ATOM 2307 C C . GLN A 1 294 ? -7.908 20.246 -3.815 1.00 90.25 294 GLN A C 1
ATOM 2309 O O . GLN A 1 294 ? -8.929 20.881 -4.062 1.00 90.25 294 GLN A O 1
ATOM 2314 N N . ASP A 1 295 ? -7.323 19.466 -4.723 1.00 95.19 295 ASP A N 1
ATOM 2315 C CA . ASP A 1 295 ? -7.844 19.260 -6.077 1.00 95.19 295 ASP A CA 1
ATOM 2316 C C . ASP A 1 295 ? -9.251 18.622 -6.058 1.00 95.19 295 ASP A C 1
ATOM 2318 O O . ASP A 1 295 ? -9.447 17.514 -5.549 1.00 95.19 295 ASP A O 1
ATOM 2322 N N . GLU A 1 296 ? -10.241 19.340 -6.596 1.00 95.00 296 GLU A N 1
ATOM 2323 C CA . GLU A 1 296 ? -11.644 18.908 -6.668 1.00 95.00 296 GLU A CA 1
ATOM 2324 C C . GLU A 1 296 ? -11.816 17.665 -7.549 1.00 95.00 296 GLU A C 1
ATOM 2326 O O . GLU A 1 296 ? -12.532 16.737 -7.178 1.00 95.00 296 GLU A O 1
ATOM 2331 N N . THR A 1 297 ? -11.088 17.582 -8.666 1.00 93.19 297 THR A N 1
ATOM 2332 C CA . THR A 1 297 ? -11.178 16.442 -9.591 1.00 93.19 297 THR A CA 1
ATOM 2333 C C . THR A 1 297 ? -10.705 15.166 -8.901 1.00 93.19 297 THR A C 1
ATOM 2335 O O . THR A 1 297 ? -11.350 14.117 -8.964 1.00 93.19 297 THR A O 1
ATOM 2338 N N . ALA A 1 298 ? -9.593 15.262 -8.164 1.00 88.62 298 ALA A N 1
ATOM 2339 C CA . ALA A 1 298 ? -9.076 14.160 -7.365 1.00 88.62 298 ALA A CA 1
ATOM 2340 C C . ALA A 1 298 ? -10.000 13.802 -6.188 1.00 88.62 298 ALA A C 1
ATOM 2342 O O . ALA A 1 298 ? -10.073 12.630 -5.801 1.00 88.62 298 ALA A O 1
ATOM 2343 N N . ARG A 1 299 ? -10.699 14.782 -5.598 1.00 93.50 299 ARG A N 1
ATOM 2344 C CA . ARG A 1 299 ? -11.690 14.543 -4.538 1.00 93.50 299 ARG A CA 1
ATOM 2345 C C . ARG A 1 299 ? -12.897 13.780 -5.063 1.00 93.50 299 ARG A C 1
ATOM 2347 O O . ARG A 1 299 ? -13.227 12.755 -4.465 1.00 93.50 299 ARG A O 1
ATOM 2354 N N . GLU A 1 300 ? -13.485 14.215 -6.171 1.00 92.50 300 GLU A N 1
ATOM 2355 C CA . GLU A 1 300 ? -14.666 13.571 -6.749 1.00 92.50 300 GLU A CA 1
ATOM 2356 C C . GLU A 1 300 ? -14.338 12.155 -7.238 1.00 92.50 300 GLU A C 1
ATOM 2358 O O . GLU A 1 300 ? -15.021 11.202 -6.871 1.00 92.50 300 GLU A O 1
ATOM 2363 N N . HIS A 1 301 ? -13.200 11.962 -7.918 1.00 90.56 301 HIS A N 1
ATOM 2364 C CA . HIS A 1 301 ? -12.759 10.628 -8.341 1.00 90.56 301 HIS A CA 1
ATOM 2365 C C . HIS A 1 301 ? -12.561 9.653 -7.161 1.00 90.56 301 HIS A C 1
ATOM 2367 O O . HIS A 1 301 ? -12.849 8.461 -7.266 1.00 90.56 301 HIS A O 1
ATOM 2373 N N . ARG A 1 302 ? -12.090 10.140 -6.003 1.00 91.94 302 ARG A N 1
ATOM 2374 C CA . ARG A 1 302 ? -11.875 9.316 -4.796 1.00 91.94 302 ARG A CA 1
ATOM 2375 C C . ARG A 1 302 ? -13.119 9.167 -3.924 1.00 91.94 302 ARG A C 1
ATOM 2377 O O . ARG A 1 302 ? -13.098 8.353 -2.997 1.00 91.94 302 ARG A O 1
ATOM 2384 N N . ARG A 1 303 ? -14.172 9.951 -4.158 1.00 93.50 303 ARG A N 1
ATOM 2385 C CA . ARG A 1 303 ? -15.358 10.011 -3.297 1.00 93.50 303 ARG A CA 1
ATOM 2386 C C . ARG A 1 303 ? -16.046 8.648 -3.138 1.00 93.50 303 ARG A C 1
ATOM 2388 O O . ARG A 1 303 ? -16.261 8.276 -1.982 1.00 93.50 303 ARG A O 1
ATOM 2395 N N . PRO A 1 304 ? -16.293 7.850 -4.199 1.00 93.12 304 PRO A N 1
ATOM 2396 C CA . PRO A 1 304 ? -16.912 6.530 -4.049 1.00 93.12 304 PRO A CA 1
ATOM 2397 C C . PRO A 1 304 ? -16.057 5.578 -3.204 1.00 93.12 304 PRO A C 1
ATOM 2399 O O . PRO A 1 304 ? -16.554 4.940 -2.278 1.00 93.12 304 PRO A O 1
ATOM 2402 N N . GLY A 1 305 ? -14.743 5.549 -3.451 1.00 90.75 305 GLY A N 1
ATOM 2403 C CA . GLY A 1 305 ? -13.809 4.717 -2.688 1.00 90.75 305 GLY A CA 1
ATOM 2404 C C . GLY A 1 305 ? -13.722 5.119 -1.213 1.00 90.75 305 GLY A C 1
ATOM 2405 O O . GLY A 1 305 ? -13.694 4.257 -0.337 1.00 90.75 305 GLY A O 1
ATOM 2406 N N . ARG A 1 306 ? -13.738 6.426 -0.913 1.00 92.19 306 ARG A N 1
ATOM 2407 C CA . ARG A 1 306 ? -13.775 6.939 0.467 1.00 92.19 306 ARG A CA 1
ATOM 2408 C C . ARG A 1 306 ? -15.081 6.593 1.172 1.00 92.19 306 ARG A C 1
ATOM 2410 O O . ARG A 1 306 ? -15.032 6.203 2.334 1.00 92.19 306 ARG A O 1
ATOM 2417 N N . ALA A 1 307 ? -16.217 6.714 0.487 1.00 91.69 307 ALA A N 1
ATOM 2418 C CA . ALA A 1 307 ? -17.519 6.342 1.033 1.00 91.69 307 ALA A CA 1
ATOM 2419 C C . ALA A 1 307 ? -17.567 4.844 1.368 1.00 91.69 307 ALA A C 1
ATOM 2421 O O . ALA A 1 307 ? -17.920 4.476 2.487 1.00 91.69 307 ALA A O 1
ATOM 2422 N N . TYR A 1 308 ? -17.107 3.992 0.448 1.00 91.75 308 TYR A N 1
ATOM 2423 C CA . TYR A 1 308 ? -16.994 2.553 0.674 1.00 91.75 308 TYR A CA 1
ATOM 2424 C C . TYR A 1 308 ? -16.064 2.219 1.851 1.00 91.75 308 TYR A C 1
ATOM 2426 O O . TYR A 1 308 ? -16.437 1.465 2.750 1.00 91.75 308 TYR A O 1
ATOM 2434 N N . ALA A 1 309 ? -14.869 2.817 1.895 1.00 89.69 309 ALA A N 1
ATOM 2435 C CA . ALA A 1 309 ? -13.922 2.602 2.986 1.00 89.69 309 ALA A CA 1
ATOM 2436 C C . ALA A 1 309 ? -14.493 3.053 4.341 1.00 89.69 309 ALA A C 1
ATOM 2438 O O . ALA A 1 309 ? -14.363 2.335 5.331 1.00 89.69 309 ALA A O 1
ATOM 2439 N N . ALA A 1 310 ? -15.167 4.206 4.387 1.00 93.06 310 ALA A N 1
ATOM 2440 C CA . ALA A 1 310 ? -15.826 4.698 5.591 1.00 93.06 310 ALA A CA 1
ATOM 2441 C C . ALA A 1 310 ? -16.940 3.749 6.057 1.00 93.06 310 ALA A C 1
ATOM 2443 O O . ALA A 1 310 ? -16.992 3.424 7.242 1.00 93.06 310 ALA A O 1
ATOM 2444 N N . ALA A 1 311 ? -17.774 3.249 5.140 1.00 91.88 311 ALA A N 1
ATOM 2445 C CA . ALA A 1 311 ? -18.816 2.272 5.451 1.00 91.88 311 ALA A CA 1
ATOM 2446 C C . ALA A 1 311 ? -18.223 0.979 6.036 1.00 91.88 311 ALA A C 1
ATOM 2448 O O . ALA A 1 311 ? -18.644 0.538 7.104 1.00 91.88 311 ALA A O 1
ATOM 2449 N N . ARG A 1 312 ? -17.170 0.428 5.415 1.00 94.62 312 ARG A N 1
ATOM 2450 C CA . ARG A 1 312 ? -16.469 -0.774 5.906 1.00 94.62 312 ARG A CA 1
ATOM 2451 C C . ARG A 1 312 ? -15.821 -0.565 7.273 1.00 94.62 312 ARG A C 1
ATOM 2453 O O . ARG A 1 312 ? -15.905 -1.441 8.130 1.00 94.62 312 ARG A O 1
ATOM 2460 N N . MET A 1 313 ? -15.206 0.596 7.506 1.00 94.81 313 MET A N 1
ATOM 2461 C CA . MET A 1 313 ? -14.642 0.936 8.815 1.00 94.81 313 MET A CA 1
ATOM 2462 C C . MET A 1 313 ? -15.726 1.063 9.891 1.00 94.81 313 MET A C 1
ATOM 2464 O O . MET A 1 313 ? -15.519 0.609 11.017 1.00 94.81 313 MET A O 1
ATOM 2468 N N . MET A 1 314 ? -16.874 1.665 9.567 1.00 93.19 314 MET A N 1
ATOM 2469 C CA . MET A 1 314 ? -18.001 1.776 10.499 1.00 93.19 314 MET A CA 1
ATOM 2470 C C . MET A 1 314 ? -18.600 0.406 10.820 1.00 93.19 314 MET A C 1
ATOM 2472 O O . MET A 1 314 ? -18.811 0.112 11.993 1.00 93.19 314 MET A O 1
ATOM 2476 N N . GLU A 1 315 ? -18.784 -0.453 9.819 1.00 93.88 315 GLU A N 1
ATOM 2477 C CA . GLU A 1 315 ? -19.254 -1.830 9.993 1.00 93.88 315 GLU A CA 1
ATOM 2478 C C . GLU A 1 315 ? -18.299 -2.641 10.884 1.00 93.88 315 GLU A C 1
ATOM 2480 O O . GLU A 1 315 ? -18.717 -3.250 11.870 1.00 93.88 315 GLU A O 1
ATOM 2485 N N . GLN A 1 316 ? -16.992 -2.609 10.600 1.00 94.94 316 GLN A N 1
ATOM 2486 C CA . GLN A 1 316 ? -15.992 -3.303 11.415 1.00 94.94 316 GLN A CA 1
ATOM 2487 C C . GLN A 1 316 ? -15.989 -2.788 12.858 1.00 94.94 316 GLN A C 1
ATOM 2489 O O . GLN A 1 316 ? -15.908 -3.573 13.804 1.00 94.94 316 GLN A O 1
ATOM 2494 N N . ARG A 1 317 ? -16.114 -1.470 13.038 1.00 95.81 317 ARG A N 1
ATOM 2495 C CA . ARG A 1 317 ? -16.218 -0.856 14.362 1.00 95.81 317 ARG A CA 1
ATOM 2496 C C . ARG A 1 317 ? -17.480 -1.305 15.098 1.00 95.81 317 ARG A C 1
ATOM 2498 O O . ARG A 1 317 ? -17.396 -1.581 16.289 1.00 95.81 317 ARG A O 1
ATOM 2505 N N . GLN A 1 318 ? -18.626 -1.379 14.424 1.00 94.62 318 GLN A N 1
ATOM 2506 C CA . GLN A 1 318 ? -19.874 -1.866 15.016 1.00 94.62 318 GLN A CA 1
ATOM 2507 C C . GLN A 1 318 ? -19.748 -3.326 15.454 1.00 94.62 318 GLN A C 1
ATOM 2509 O O . GLN A 1 318 ? -20.090 -3.633 16.590 1.00 94.62 318 GLN A O 1
ATOM 2514 N N . ARG A 1 319 ? -19.171 -4.197 14.615 1.00 95.69 319 ARG A N 1
ATOM 2515 C CA . ARG A 1 319 ? -18.904 -5.601 14.973 1.00 95.69 319 ARG A CA 1
ATOM 2516 C C . ARG A 1 319 ? -17.982 -5.724 16.182 1.00 95.69 319 ARG A C 1
ATOM 2518 O O . ARG A 1 319 ? -18.251 -6.524 17.067 1.00 95.69 319 ARG A O 1
ATOM 2525 N N . ALA A 1 320 ? -16.924 -4.915 16.243 1.00 96.69 320 ALA A N 1
ATOM 2526 C CA . ALA A 1 320 ? -16.016 -4.908 17.386 1.00 96.69 320 ALA A CA 1
ATOM 2527 C C . ALA A 1 320 ? -16.731 -4.484 18.681 1.00 96.69 320 ALA A C 1
ATOM 2529 O O . ALA A 1 320 ? -16.577 -5.144 19.701 1.00 96.69 320 ALA A O 1
ATOM 2530 N N . LEU A 1 321 ? -17.552 -3.426 18.634 1.00 96.81 321 LEU A N 1
ATOM 2531 C CA . LEU A 1 321 ? -18.346 -2.989 19.789 1.00 96.81 321 LEU A CA 1
ATOM 2532 C C . LEU A 1 321 ? -19.375 -4.046 20.209 1.00 96.81 321 LEU A C 1
ATOM 2534 O O . LEU A 1 321 ? -19.526 -4.287 21.402 1.00 96.81 321 LEU A O 1
ATOM 2538 N N . ALA A 1 322 ? -20.050 -4.676 19.243 1.00 96.44 322 ALA A N 1
ATOM 2539 C CA . ALA A 1 322 ? -20.998 -5.760 19.485 1.00 96.44 322 ALA A CA 1
ATOM 2540 C C . ALA A 1 322 ? -20.318 -6.954 20.171 1.00 96.44 322 ALA A C 1
ATOM 2542 O O . ALA A 1 322 ? -20.795 -7.416 21.200 1.00 96.44 322 ALA A O 1
ATOM 2543 N N . ALA A 1 323 ? -19.156 -7.384 19.673 1.00 97.38 323 ALA A N 1
ATOM 2544 C CA . ALA A 1 323 ? -18.381 -8.459 20.288 1.00 97.38 323 ALA A CA 1
ATOM 2545 C C . ALA A 1 323 ? -17.953 -8.119 21.727 1.00 97.38 323 ALA A C 1
ATOM 2547 O O . ALA A 1 323 ? -18.021 -8.977 22.604 1.00 97.38 323 ALA A O 1
ATOM 2548 N N . THR A 1 324 ? -17.553 -6.867 21.990 1.00 98.00 324 THR A N 1
ATOM 2549 C CA . THR A 1 324 ? -17.213 -6.408 23.346 1.00 98.00 324 THR A CA 1
ATOM 2550 C C . THR A 1 324 ? -18.411 -6.467 24.291 1.00 98.00 324 THR A C 1
ATOM 2552 O O . THR A 1 324 ? -18.278 -6.986 25.390 1.00 98.00 324 THR A O 1
ATOM 2555 N N . VAL A 1 325 ? -19.589 -5.972 23.903 1.00 97.75 325 VAL A N 1
ATOM 2556 C CA . VAL A 1 325 ? -20.754 -6.031 24.809 1.00 97.75 325 VAL A CA 1
ATOM 2557 C C . VAL A 1 325 ? -21.265 -7.460 24.996 1.00 97.75 325 VAL A C 1
ATOM 2559 O O . VAL A 1 325 ? -21.665 -7.819 26.102 1.00 97.75 325 VAL A O 1
ATOM 2562 N N . GLN A 1 326 ? -21.157 -8.302 23.964 1.00 97.75 326 GLN A N 1
ATOM 2563 C CA . GLN A 1 326 ? -21.525 -9.715 24.029 1.00 97.75 326 GLN A CA 1
ATOM 2564 C C . GLN A 1 326 ? -20.642 -10.494 25.004 1.00 97.75 326 GLN A C 1
ATOM 2566 O O . GLN A 1 326 ? -21.158 -11.284 25.792 1.00 97.75 326 GLN A O 1
ATOM 2571 N N . SER A 1 327 ? -19.331 -10.219 25.054 1.00 97.94 327 SER A N 1
ATOM 2572 C CA . SER A 1 327 ? -18.452 -10.824 26.067 1.00 97.94 327 SER A CA 1
ATOM 2573 C C . SER A 1 327 ? -18.764 -10.368 27.499 1.00 97.94 327 SER A C 1
ATOM 2575 O O . SER A 1 327 ? -18.277 -10.972 28.449 1.00 97.94 327 SER A O 1
ATOM 2577 N N . HIS A 1 328 ? -19.561 -9.309 27.657 1.00 98.00 328 HIS A N 1
ATOM 2578 C CA . HIS A 1 328 ? -20.054 -8.790 28.932 1.00 98.00 328 HIS A CA 1
ATOM 2579 C C . HIS A 1 328 ? -21.521 -9.174 29.215 1.00 98.00 328 HIS A C 1
ATOM 2581 O O . HIS A 1 328 ? -22.109 -8.663 30.166 1.00 98.00 328 HIS A O 1
ATOM 2587 N N . GLY A 1 329 ? -22.106 -10.082 28.424 1.00 98.12 329 GLY A N 1
ATOM 2588 C CA . GLY A 1 329 ? -23.445 -10.632 28.664 1.00 98.12 329 GLY A CA 1
ATOM 2589 C C . GLY A 1 329 ? -24.605 -9.792 28.124 1.00 98.12 329 GLY A C 1
ATOM 2590 O O . GLY A 1 329 ? -25.731 -9.965 28.581 1.00 98.12 329 GLY A O 1
ATOM 2591 N N . TYR A 1 330 ? -24.353 -8.889 27.173 1.00 97.62 330 TYR A N 1
ATOM 2592 C CA . TYR A 1 330 ? -25.396 -8.107 26.501 1.00 97.62 330 TYR A CA 1
ATOM 2593 C C . TYR A 1 330 ? -25.524 -8.511 25.031 1.00 97.62 330 TYR A C 1
ATOM 2595 O O . TYR A 1 330 ? -24.518 -8.642 24.340 1.00 97.62 330 TYR A O 1
ATOM 2603 N N . ASP A 1 331 ? -26.748 -8.625 24.518 1.00 95.38 331 ASP A N 1
ATOM 2604 C CA . ASP A 1 331 ? -26.979 -9.071 23.135 1.00 95.38 331 ASP A CA 1
ATOM 2605 C C . ASP A 1 331 ? -26.591 -8.001 22.102 1.00 95.38 331 ASP A C 1
ATOM 2607 O O . ASP A 1 331 ? -26.023 -8.290 21.043 1.00 95.38 331 ASP A O 1
ATOM 2611 N N . HIS A 1 332 ? -26.869 -6.732 22.417 1.00 96.50 332 HIS A N 1
ATOM 2612 C CA . HIS A 1 332 ? -26.654 -5.598 21.522 1.00 96.50 332 HIS A CA 1
ATOM 2613 C C . HIS A 1 332 ? -26.090 -4.380 22.260 1.00 96.50 332 HIS A C 1
ATOM 2615 O O . HIS A 1 332 ? -26.331 -4.169 23.447 1.00 96.50 332 HIS A O 1
ATOM 2621 N N . VAL A 1 333 ? -25.369 -3.519 21.529 1.00 96.12 333 VAL A N 1
ATOM 2622 C CA . VAL A 1 333 ? -24.771 -2.294 22.097 1.00 96.12 333 VAL A CA 1
ATOM 2623 C C . VAL A 1 333 ? -25.843 -1.364 22.671 1.00 96.12 333 VAL A C 1
ATOM 2625 O O . VAL A 1 333 ? -25.622 -0.778 23.723 1.00 96.12 333 VAL A O 1
ATOM 2628 N N . VAL A 1 334 ? -26.996 -1.236 22.008 1.00 95.12 334 VAL A N 1
ATOM 2629 C CA . VAL A 1 334 ? -28.100 -0.373 22.470 1.00 95.12 334 VAL A CA 1
ATOM 2630 C C . VAL A 1 334 ? -28.698 -0.901 23.777 1.00 95.12 334 VAL A C 1
ATOM 2632 O O . VAL A 1 334 ? -28.787 -0.147 24.740 1.00 95.12 334 VAL A O 1
ATOM 2635 N N . ASP A 1 335 ? -28.965 -2.207 23.857 1.00 95.19 335 ASP A N 1
ATOM 2636 C CA . ASP A 1 335 ? -29.458 -2.867 25.074 1.00 95.19 335 ASP A CA 1
ATOM 2637 C C . ASP A 1 335 ? -28.502 -2.672 26.265 1.00 95.19 335 ASP A C 1
ATOM 2639 O O . ASP A 1 335 ? -28.920 -2.311 27.365 1.00 95.19 335 ASP A O 1
ATOM 2643 N N . ALA A 1 336 ? -27.190 -2.798 26.031 1.00 97.12 336 ALA A N 1
ATOM 2644 C CA . ALA A 1 336 ? -26.175 -2.531 27.048 1.00 97.12 336 ALA A CA 1
ATOM 2645 C C . ALA A 1 336 ? -26.209 -1.079 27.562 1.00 97.12 336 ALA A C 1
ATOM 2647 O O . ALA A 1 336 ? -26.032 -0.824 28.758 1.00 97.12 336 ALA A O 1
ATOM 2648 N N . ILE A 1 337 ? -26.434 -0.109 26.671 1.00 96.81 337 ILE A N 1
ATOM 2649 C CA . ILE A 1 337 ? -26.523 1.313 27.028 1.00 96.81 337 ILE A CA 1
ATOM 2650 C C . ILE A 1 337 ? -27.800 1.606 27.822 1.00 96.81 337 ILE A C 1
ATOM 2652 O O . ILE A 1 337 ? -27.721 2.324 28.823 1.00 96.81 337 ILE A O 1
ATOM 2656 N N . ASP A 1 338 ? -28.937 1.038 27.422 1.00 95.62 338 ASP A N 1
ATOM 2657 C CA . ASP A 1 338 ? -30.234 1.260 28.068 1.00 95.62 338 ASP A CA 1
ATOM 2658 C C . ASP A 1 338 ? -30.300 0.609 29.450 1.00 95.62 338 ASP A C 1
ATOM 2660 O O . ASP A 1 338 ? -30.614 1.283 30.437 1.00 95.62 338 ASP A O 1
ATOM 2664 N N . LYS A 1 339 ? -29.885 -0.660 29.569 1.00 97.50 339 LYS A N 1
ATOM 2665 C CA . LYS A 1 339 ? -29.821 -1.369 30.858 1.00 97.50 339 LYS A CA 1
ATOM 2666 C C . LYS A 1 339 ? -28.921 -0.666 31.864 1.00 97.50 339 LYS A C 1
ATOM 2668 O O . LYS A 1 339 ? -29.208 -0.679 33.055 1.00 97.50 339 LYS A O 1
ATOM 2673 N N . THR A 1 340 ? -27.858 -0.004 31.407 1.00 97.94 340 THR A N 1
ATOM 2674 C CA . THR A 1 340 ? -26.936 0.724 32.290 1.00 97.94 340 THR A CA 1
ATOM 2675 C C . THR A 1 340 ? -27.248 2.214 32.420 1.00 97.94 340 THR A C 1
ATOM 2677 O O . THR A 1 340 ? -26.486 2.925 33.076 1.00 97.94 340 THR A O 1
ATOM 2680 N N . ARG A 1 341 ? -28.338 2.730 31.828 1.00 97.12 341 ARG A N 1
ATOM 2681 C CA . ARG A 1 341 ? -28.627 4.178 31.735 1.00 97.12 341 ARG A CA 1
ATOM 2682 C C . ARG A 1 341 ? -28.702 4.883 33.091 1.00 97.12 341 ARG A C 1
ATOM 2684 O O . ARG A 1 341 ? -28.266 6.027 33.195 1.00 97.12 341 ARG A O 1
ATOM 2691 N N . HIS A 1 342 ? -29.181 4.180 34.114 1.00 97.44 342 HIS A N 1
ATOM 2692 C CA . HIS A 1 342 ? -29.292 4.656 35.495 1.00 97.44 342 HIS A CA 1
ATOM 2693 C C . HIS A 1 342 ? -27.941 4.776 36.227 1.00 97.44 342 HIS A C 1
ATOM 2695 O O . HIS A 1 342 ? -27.860 5.416 37.271 1.00 97.44 342 HIS A O 1
ATOM 2701 N N . LEU A 1 343 ? -26.871 4.189 35.684 1.00 98.19 343 LEU A N 1
ATOM 2702 C CA . LEU A 1 343 ? -25.532 4.213 36.270 1.00 98.19 343 LEU A CA 1
ATOM 2703 C C . LEU A 1 343 ? -24.699 5.382 35.741 1.00 98.19 343 LEU A C 1
ATOM 2705 O O . LEU A 1 343 ? -24.891 5.875 34.619 1.00 98.19 343 LEU A O 1
ATOM 2709 N N . SER A 1 344 ? -23.680 5.767 36.514 1.00 98.06 344 SER A N 1
ATOM 2710 C CA . SER A 1 344 ? -22.678 6.731 36.056 1.00 98.06 344 SER A CA 1
ATOM 2711 C C . SER A 1 344 ? -21.948 6.220 34.801 1.00 98.06 344 SER A C 1
ATOM 2713 O O . SER A 1 344 ? -21.737 5.020 34.626 1.00 98.06 344 SER A O 1
ATOM 2715 N N . THR A 1 345 ? -21.498 7.119 33.918 1.00 98.25 345 THR A N 1
ATOM 2716 C CA . THR A 1 345 ? -20.830 6.738 32.655 1.00 98.25 345 THR A CA 1
ATOM 2717 C C . THR A 1 345 ? -19.600 5.845 32.869 1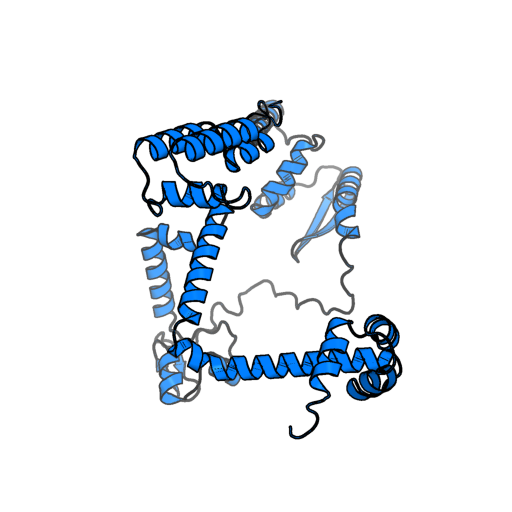.00 98.25 345 THR A C 1
ATOM 2719 O O . THR A 1 345 ? -19.322 4.966 32.056 1.00 98.25 345 THR A O 1
ATOM 2722 N N . ARG A 1 346 ? -18.845 6.056 33.958 1.00 98.19 346 ARG A N 1
ATOM 2723 C CA . ARG A 1 346 ? -17.660 5.243 34.289 1.00 98.19 346 ARG A CA 1
ATOM 2724 C C . ARG A 1 346 ? -18.029 3.843 34.769 1.00 98.19 346 ARG A C 1
ATOM 2726 O O . ARG A 1 346 ? -17.301 2.898 34.488 1.00 98.19 346 ARG A O 1
ATOM 2733 N N . GLU A 1 347 ? -19.126 3.718 35.500 1.00 98.31 347 GLU A N 1
ATOM 2734 C CA . GLU A 1 347 ? -19.609 2.437 36.007 1.00 98.31 347 GLU A CA 1
ATOM 2735 C C . GLU A 1 347 ? -20.240 1.605 34.892 1.00 98.31 347 GLU A C 1
ATOM 2737 O O . GLU A 1 347 ? -19.861 0.452 34.702 1.00 98.31 347 GLU A O 1
ATOM 2742 N N . ALA A 1 348 ? -21.065 2.233 34.052 1.00 98.19 348 ALA A N 1
ATOM 2743 C CA . ALA A 1 348 ? -21.577 1.626 32.828 1.00 98.19 348 ALA A CA 1
ATOM 2744 C C . ALA A 1 348 ? -20.442 1.139 31.904 1.00 98.19 348 ALA A C 1
ATOM 2746 O O . ALA A 1 348 ? -20.525 0.054 31.333 1.00 98.19 348 ALA A O 1
ATOM 2747 N N . ALA A 1 349 ? -19.344 1.900 31.795 1.00 98.25 349 ALA A N 1
ATOM 2748 C CA . ALA A 1 349 ? -18.160 1.502 31.024 1.00 98.25 349 ALA A CA 1
ATOM 2749 C C . ALA A 1 349 ? -17.508 0.235 31.580 1.00 98.25 349 ALA A C 1
ATOM 2751 O O . ALA A 1 349 ? -17.140 -0.664 30.828 1.00 98.25 349 ALA A O 1
ATOM 2752 N N . ARG A 1 350 ? -17.407 0.147 32.908 1.00 98.31 350 ARG A N 1
ATOM 2753 C CA . ARG A 1 350 ? -16.835 -1.014 33.588 1.00 98.31 350 ARG A CA 1
ATOM 2754 C C . ARG A 1 350 ? -17.703 -2.264 33.409 1.00 98.31 350 ARG A C 1
ATOM 2756 O O . ARG A 1 350 ? -17.154 -3.339 33.205 1.00 98.31 350 ARG A O 1
ATOM 2763 N N . LEU A 1 351 ? -19.029 -2.116 33.447 1.00 98.31 351 LEU A N 1
ATOM 2764 C CA . LEU A 1 351 ? -19.972 -3.230 33.294 1.00 98.31 351 LEU A CA 1
ATOM 2765 C C . LEU A 1 351 ? -20.096 -3.733 31.851 1.00 98.31 351 LEU A C 1
ATOM 2767 O O . LEU A 1 351 ? -20.172 -4.937 31.644 1.00 98.31 351 LEU A O 1
ATOM 2771 N N . THR A 1 352 ? -20.106 -2.837 30.862 1.00 97.94 352 THR A N 1
ATOM 2772 C CA . THR A 1 352 ? -20.328 -3.188 29.441 1.00 97.94 352 THR A CA 1
ATOM 2773 C C . THR A 1 352 ? -19.044 -3.475 28.659 1.00 97.94 352 THR A C 1
ATOM 2775 O O . THR A 1 352 ? -19.111 -3.891 27.505 1.00 97.94 352 THR A O 1
ATOM 2778 N N . GLY A 1 353 ? -17.873 -3.171 29.232 1.00 97.81 353 GLY A N 1
ATOM 2779 C CA . GLY A 1 353 ? -16.581 -3.236 28.539 1.00 97.81 353 GLY A CA 1
ATOM 2780 C C . GLY A 1 353 ? -16.348 -2.105 27.527 1.00 97.81 353 GLY A C 1
ATOM 2781 O O . GLY A 1 353 ? -15.269 -1.998 26.942 1.00 97.81 353 GLY A O 1
ATOM 2782 N N . LEU A 1 354 ? -17.331 -1.225 27.313 1.00 97.81 354 LEU A N 1
ATOM 2783 C CA . LEU A 1 354 ? -17.212 -0.092 26.402 1.00 97.81 354 LEU A CA 1
ATOM 2784 C C . LEU A 1 354 ? -16.449 1.073 27.040 1.00 97.81 354 LEU A C 1
ATOM 2786 O O . LEU A 1 354 ? -16.547 1.346 28.231 1.00 97.81 354 LEU A O 1
ATOM 2790 N N . GLY A 1 355 ? -15.744 1.859 26.221 1.00 97.81 355 GLY A N 1
ATOM 2791 C CA . GLY A 1 355 ? -15.124 3.101 26.689 1.00 97.81 355 GLY A CA 1
ATOM 2792 C C . GLY A 1 355 ? -16.161 4.131 27.165 1.00 97.81 355 GLY A C 1
ATOM 2793 O O . GLY A 1 355 ? -17.173 4.355 26.500 1.00 97.81 355 GLY A O 1
ATOM 2794 N N . ALA A 1 356 ? -15.880 4.836 28.266 1.00 97.94 356 ALA A N 1
ATOM 2795 C CA . ALA A 1 356 ? -16.789 5.837 28.846 1.00 97.94 356 ALA A CA 1
ATOM 2796 C C . ALA A 1 356 ? -17.217 6.934 27.849 1.00 97.94 356 ALA A C 1
ATOM 2798 O O . ALA A 1 356 ? -18.365 7.372 27.844 1.00 97.94 356 ALA A O 1
ATOM 2799 N N . THR A 1 357 ? -16.320 7.352 26.951 1.00 97.50 357 THR A N 1
ATOM 2800 C CA . THR A 1 357 ? -16.639 8.321 25.889 1.00 97.50 357 THR A CA 1
ATOM 2801 C C . THR A 1 357 ? -17.601 7.759 24.845 1.00 97.50 357 THR A C 1
ATOM 2803 O O . THR A 1 357 ? -18.431 8.502 24.324 1.00 97.50 357 THR A O 1
ATOM 2806 N N . THR A 1 358 ? -17.524 6.460 24.547 1.00 96.69 358 THR A N 1
ATOM 2807 C CA . THR A 1 358 ? -18.481 5.773 23.672 1.00 96.69 358 THR A CA 1
ATOM 2808 C C . THR A 1 358 ? -19.860 5.780 24.319 1.00 96.69 358 THR A C 1
ATOM 2810 O O . THR A 1 358 ? -20.805 6.234 23.685 1.00 96.69 358 THR A O 1
ATOM 2813 N N . ILE A 1 359 ? -19.963 5.400 25.595 1.00 97.38 359 ILE A N 1
ATOM 2814 C CA . ILE A 1 359 ? -21.236 5.403 26.334 1.00 97.38 359 ILE A CA 1
ATOM 2815 C C . ILE A 1 359 ? -21.861 6.795 26.370 1.00 97.38 359 ILE A C 1
ATOM 2817 O O . ILE A 1 359 ? -23.029 6.945 26.025 1.00 97.38 359 ILE A O 1
ATOM 2821 N N . ALA A 1 360 ? -21.082 7.823 26.719 1.00 96.44 360 ALA A N 1
ATOM 2822 C CA . ALA A 1 360 ? -21.569 9.200 26.729 1.00 96.44 360 ALA A CA 1
ATOM 2823 C C . ALA A 1 360 ? -22.134 9.618 25.360 1.00 96.44 360 ALA A C 1
ATOM 2825 O O . ALA A 1 360 ? -23.221 10.184 25.290 1.00 96.44 360 ALA A O 1
ATOM 2826 N N . ARG A 1 361 ? -21.439 9.289 24.259 1.00 95.12 361 ARG A N 1
ATOM 2827 C CA . ARG A 1 361 ? -21.921 9.587 22.899 1.00 95.12 361 ARG A CA 1
ATOM 2828 C C . ARG A 1 361 ? -23.192 8.827 22.545 1.00 95.12 361 ARG A C 1
ATOM 2830 O O . ARG A 1 361 ? -24.058 9.409 21.905 1.00 95.12 361 ARG A O 1
ATOM 2837 N N . TYR A 1 362 ? -23.291 7.553 22.920 1.00 94.25 362 TYR A N 1
ATOM 2838 C CA . TYR A 1 362 ? -24.491 6.757 22.664 1.00 94.25 362 TYR A CA 1
ATOM 2839 C C . TYR A 1 362 ? -25.687 7.278 23.460 1.00 94.25 362 TYR A C 1
ATOM 2841 O O . TYR A 1 362 ? -26.756 7.392 22.884 1.00 94.25 362 TYR A O 1
ATOM 2849 N N . ARG A 1 363 ? -25.509 7.697 24.719 1.00 95.06 363 ARG A N 1
ATOM 2850 C CA . ARG A 1 363 ? -26.593 8.298 25.516 1.00 95.06 363 ARG A CA 1
ATOM 2851 C C . ARG A 1 363 ? -27.084 9.625 24.940 1.00 95.06 363 ARG A C 1
ATOM 2853 O O . ARG A 1 363 ? -28.282 9.832 24.870 1.00 95.06 363 ARG A O 1
ATOM 2860 N N . VAL A 1 364 ? -26.170 10.485 24.480 1.00 94.62 364 VAL A N 1
ATOM 2861 C CA . VAL A 1 364 ? -26.535 11.762 23.837 1.00 94.62 364 VAL A CA 1
ATOM 2862 C C . VAL A 1 364 ? -27.208 11.540 22.477 1.00 94.62 364 VAL A C 1
ATOM 2864 O O . VAL A 1 364 ? -28.092 12.298 22.101 1.00 94.62 364 VAL A O 1
ATOM 2867 N N . ARG A 1 365 ? -26.801 10.510 21.720 1.00 90.69 365 ARG A N 1
ATOM 2868 C CA . ARG A 1 365 ? -27.406 10.180 20.416 1.00 90.69 365 ARG A CA 1
ATOM 2869 C C . ARG A 1 365 ? -28.701 9.375 20.519 1.00 90.69 365 ARG A C 1
ATOM 2871 O O . ARG A 1 365 ? -29.510 9.461 19.606 1.00 90.69 365 ARG A O 1
ATOM 2878 N N . GLY A 1 366 ? -28.871 8.589 21.581 1.00 68.00 366 GLY A N 1
ATOM 2879 C CA . GLY A 1 366 ? -30.010 7.692 21.795 1.00 68.00 366 GLY A CA 1
ATOM 2880 C C . GLY A 1 366 ? -31.347 8.413 21.957 1.00 68.00 366 GLY A C 1
ATOM 2881 O O . GLY A 1 366 ? -32.380 7.816 21.691 1.00 68.00 366 GLY A O 1
ATOM 2882 N N . ASP A 1 367 ? -31.331 9.711 22.277 1.00 56.88 367 ASP A N 1
ATOM 2883 C CA . ASP A 1 367 ? -32.537 10.551 22.269 1.00 56.88 367 ASP A CA 1
ATOM 2884 C C . ASP A 1 367 ? -32.993 10.944 20.845 1.00 56.88 367 ASP A C 1
ATOM 2886 O O . ASP A 1 367 ? -34.063 11.518 20.678 1.00 56.88 367 ASP A O 1
ATOM 2890 N N . VAL A 1 368 ? -32.228 10.598 19.797 1.00 52.97 368 VAL A N 1
ATOM 2891 C CA . VAL A 1 368 ? -32.570 10.849 18.378 1.00 52.97 368 VAL A CA 1
ATOM 2892 C C . VAL A 1 368 ? -33.089 9.573 17.685 1.00 52.97 368 VAL A C 1
ATOM 2894 O O . VAL A 1 368 ? -33.076 9.463 16.464 1.00 52.97 368 VAL A O 1
ATOM 2897 N N . GLY A 1 369 ? -33.535 8.577 18.459 1.00 46.19 369 GLY A N 1
ATOM 2898 C CA . GLY A 1 369 ? -34.024 7.273 17.993 1.00 46.19 369 GLY A CA 1
ATOM 2899 C C . GLY A 1 369 ? -35.386 7.290 17.284 1.00 46.19 369 GLY A C 1
ATOM 2900 O O . GLY A 1 369 ? -36.271 6.524 17.650 1.00 46.19 369 GLY A O 1
ATOM 2901 N N . GLY A 1 370 ? -35.551 8.124 16.258 1.00 39.78 370 GLY A N 1
ATOM 2902 C CA . GLY A 1 370 ? -36.665 8.073 15.315 1.00 39.78 370 GLY A CA 1
ATOM 2903 C C . GLY A 1 370 ? -36.195 8.482 13.919 1.00 39.78 370 GLY A C 1
ATOM 2904 O O . GLY A 1 370 ? -35.856 9.640 13.715 1.00 39.78 370 GLY A O 1
ATOM 2905 N N . ALA A 1 371 ? -36.215 7.535 12.978 1.00 35.88 371 ALA A N 1
ATOM 2906 C CA . ALA A 1 371 ? -35.847 7.655 11.559 1.00 35.88 371 ALA A CA 1
ATOM 2907 C C . ALA A 1 371 ? -34.341 7.580 11.219 1.00 35.88 371 ALA A C 1
ATOM 2909 O O . ALA A 1 371 ? -33.689 8.578 10.910 1.00 35.88 371 ALA A O 1
ATOM 2910 N N . VAL A 1 372 ? -33.822 6.349 11.172 1.00 40.53 372 VAL A N 1
ATOM 2911 C CA . VAL A 1 372 ? -32.884 5.918 10.118 1.00 40.53 372 VAL A CA 1
ATOM 2912 C C . VAL A 1 372 ? -33.490 4.710 9.432 1.00 40.53 372 VAL A C 1
ATOM 2914 O O . VAL A 1 372 ? -33.964 3.825 10.179 1.00 40.53 372 VAL A O 1
#

Secondary structure (DSSP, 8-state):
---TTHHHHHHHHHHHHHHHTT--PPPGGGHHHHHHHHHTT-S---HHHHHHHHHHHHHSPPHHHHHHHHH--TTPPPHHHHHHHHHHHHHHHHHHHSSPPPTT-HHHHHHHHHHTTT-HHHHHHHHTT-PPTT--EEEEEEETTEEEEEEE-HHHHHHHHHHHHHHHHHSPPPPTTS-PPP---S---TTTT---B-TTSPEEPTTT--EESBHHHHIIIII---HHHHHHHTT--TT--SB-HHHHHHHHHHHHHHHHH-GGGGTTTS----HHHHHHHHHHHHHHHHHHHH-HHHHHHHHHHHHHHHHHHHHHHHHHHHHHHHTTT-SSHHHHHHHTTTS-HHHHHHHH---HHHHHHHHHHHTT-S--